Protein AF-A0A9Q0M5W8-F1 (afdb_monomer_lite)

Structure (mmCIF, N/CA/C/O backbone):
data_AF-A0A9Q0M5W8-F1
#
_entry.id   AF-A0A9Q0M5W8-F1
#
loop_
_atom_site.group_PDB
_atom_site.id
_atom_site.type_symbol
_atom_site.label_atom_id
_atom_site.label_alt_id
_atom_site.label_comp_id
_atom_site.label_asym_id
_atom_site.label_entity_id
_atom_site.label_seq_id
_atom_site.pdbx_PDB_ins_code
_atom_site.Cartn_x
_atom_site.Cartn_y
_atom_site.Cartn_z
_atom_site.occupancy
_atom_site.B_iso_or_equiv
_atom_site.auth_seq_id
_atom_site.auth_comp_id
_atom_site.auth_asym_id
_atom_site.auth_atom_id
_atom_site.pdbx_PDB_model_num
ATOM 1 N N . MET A 1 1 ? -20.285 59.297 66.355 1.00 32.81 1 MET A N 1
ATOM 2 C CA . MET A 1 1 ? -19.017 58.533 66.301 1.00 32.81 1 MET A CA 1
ATOM 3 C C . MET A 1 1 ? -18.981 57.656 67.548 1.00 32.81 1 MET A C 1
ATOM 5 O O . MET A 1 1 ? -19.215 58.194 68.616 1.00 32.81 1 MET A O 1
ATOM 9 N N . ALA A 1 2 ? -19.141 56.335 67.392 1.00 33.09 2 ALA A N 1
ATOM 10 C CA . ALA A 1 2 ? -18.069 55.328 67.539 1.00 33.09 2 ALA A CA 1
ATOM 11 C C . ALA A 1 2 ? -17.680 55.150 69.035 1.00 33.09 2 ALA A C 1
ATOM 13 O O . ALA A 1 2 ? -17.495 56.137 69.722 1.00 33.09 2 ALA A O 1
ATOM 14 N N . ILE A 1 3 ? -17.565 53.980 69.672 1.00 32.12 3 ILE A N 1
ATOM 15 C CA . ILE A 1 3 ? -17.201 52.612 69.276 1.00 32.12 3 ILE A CA 1
ATOM 16 C C . ILE A 1 3 ? -17.792 51.665 70.350 1.00 32.12 3 ILE A C 1
ATOM 18 O O . ILE A 1 3 ? -17.740 51.981 71.537 1.00 32.12 3 ILE A O 1
ATOM 22 N N . LYS A 1 4 ? -18.295 50.478 69.978 1.00 30.78 4 LYS A N 1
ATOM 23 C CA . LYS A 1 4 ? -18.453 49.341 70.908 1.00 30.78 4 LYS A CA 1
ATOM 24 C C . LYS A 1 4 ? -17.612 48.176 70.396 1.00 30.78 4 LYS A C 1
ATOM 26 O O . LYS A 1 4 ? -17.852 47.691 69.297 1.00 30.78 4 LYS A O 1
ATOM 31 N N . ALA A 1 5 ? -16.679 47.706 71.217 1.00 34.22 5 ALA A N 1
ATOM 32 C CA . ALA A 1 5 ? -16.013 46.422 71.047 1.00 34.22 5 ALA A CA 1
ATOM 33 C C . ALA A 1 5 ? -16.053 45.670 72.386 1.00 34.22 5 ALA A C 1
ATOM 35 O O . ALA A 1 5 ? -15.592 46.174 73.409 1.00 34.22 5 ALA A O 1
ATOM 36 N N . LYS A 1 6 ? -16.633 44.465 72.375 1.00 32.16 6 LYS A N 1
ATOM 37 C CA . LYS A 1 6 ? -16.520 43.457 73.436 1.00 32.16 6 LYS A CA 1
ATOM 38 C C . LYS A 1 6 ? -16.150 42.123 72.792 1.00 32.16 6 LYS A C 1
ATOM 40 O O . LYS A 1 6 ? -16.545 41.829 71.670 1.00 32.16 6 LYS A O 1
ATOM 45 N N . ALA A 1 7 ? -15.338 41.380 73.530 1.00 34.12 7 ALA A N 1
ATOM 46 C CA . ALA A 1 7 ? -14.557 40.229 73.112 1.00 34.12 7 ALA A CA 1
ATOM 47 C C . ALA A 1 7 ? -15.274 38.867 73.247 1.00 34.12 7 ALA A C 1
ATOM 49 O O . ALA A 1 7 ? -16.322 38.772 73.880 1.00 34.12 7 ALA A O 1
ATOM 50 N N . LYS A 1 8 ? -14.534 37.836 72.790 1.00 31.25 8 LYS A N 1
ATOM 51 C CA . LYS A 1 8 ? -14.543 36.391 73.127 1.00 31.25 8 LYS A CA 1
ATOM 52 C C . LYS A 1 8 ? -15.380 35.440 72.249 1.00 31.25 8 LYS A C 1
ATOM 54 O O . LYS A 1 8 ? -16.586 35.347 72.397 1.00 31.25 8 LYS A O 1
ATOM 59 N N . GLY A 1 9 ? -14.662 34.594 71.497 1.00 29.95 9 GLY A N 1
ATOM 60 C CA . GLY A 1 9 ? -14.449 33.200 71.920 1.00 29.95 9 GLY A CA 1
ATOM 61 C C . GLY A 1 9 ? -15.163 32.071 71.155 1.00 29.95 9 GLY A C 1
ATOM 62 O O . GLY A 1 9 ? -16.366 31.914 71.274 1.00 29.95 9 GLY A O 1
ATOM 63 N N . GLN A 1 10 ? -14.327 31.196 70.573 1.00 31.33 10 GLN A N 1
ATOM 64 C CA . GLN A 1 10 ? -14.462 29.730 70.424 1.00 31.33 10 GLN A CA 1
ATOM 65 C C . GLN A 1 10 ? -15.145 29.115 69.177 1.00 31.33 10 GLN A C 1
ATOM 67 O O . GLN A 1 10 ? -16.355 29.123 69.001 1.00 31.33 10 GLN A O 1
ATOM 72 N N . ASN A 1 11 ? -14.272 28.499 68.364 1.00 38.28 11 ASN A N 1
ATOM 73 C CA . ASN A 1 11 ? -14.367 27.248 67.596 1.00 38.28 11 ASN A CA 1
ATOM 74 C C . ASN A 1 11 ? -15.750 26.619 67.341 1.00 38.28 11 ASN A C 1
ATOM 76 O O . ASN A 1 11 ? -16.339 26.005 68.226 1.00 38.28 11 ASN A O 1
ATOM 80 N N . ALA A 1 12 ? -16.128 26.563 66.060 1.00 34.59 12 ALA A N 1
ATOM 81 C CA . ALA A 1 12 ? -17.066 25.577 65.532 1.00 34.59 12 ALA A CA 1
ATOM 82 C C . ALA A 1 12 ? -1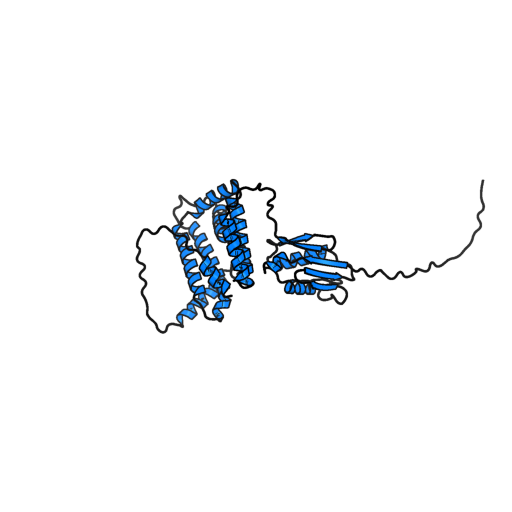6.408 24.792 64.386 1.00 34.59 12 ALA A C 1
ATOM 84 O O . ALA A 1 12 ? -16.055 25.335 63.338 1.00 34.59 12 ALA A O 1
ATOM 85 N N . ALA A 1 13 ? -16.230 23.495 64.625 1.00 37.34 13 ALA A N 1
ATOM 86 C CA . ALA A 1 13 ? -15.770 22.505 63.669 1.00 37.34 13 ALA A CA 1
ATOM 87 C C . ALA A 1 13 ? -16.722 22.422 62.467 1.00 37.34 13 ALA A C 1
ATOM 89 O O . ALA A 1 13 ? -17.896 22.085 62.628 1.00 37.34 13 ALA A O 1
ATOM 90 N N . ASN A 1 14 ? -16.212 22.660 61.256 1.00 36.72 14 ASN A N 1
ATOM 91 C CA . ASN A 1 14 ? -16.984 22.422 60.042 1.00 36.72 14 ASN A CA 1
ATOM 92 C C . ASN A 1 14 ? -16.693 21.012 59.510 1.00 36.72 14 ASN A C 1
ATOM 94 O O . ASN A 1 14 ? -15.649 20.728 58.924 1.00 36.72 14 ASN A O 1
ATOM 98 N N . LYS A 1 15 ? -17.647 20.115 59.774 1.00 33.62 15 LYS A N 1
ATOM 99 C CA . LYS A 1 15 ? -17.742 18.742 59.264 1.00 33.62 15 LYS A CA 1
ATOM 100 C C . LYS A 1 15 ? -17.669 18.755 57.729 1.00 33.62 15 LYS A C 1
ATOM 102 O O . LYS A 1 15 ? -18.636 19.115 57.060 1.00 33.62 15 LYS A O 1
ATOM 107 N N . VAL A 1 16 ? -16.552 18.299 57.163 1.00 39.78 16 VAL A N 1
ATOM 108 C CA . VAL A 1 16 ? -16.454 17.968 55.734 1.00 39.78 16 VAL A CA 1
ATOM 109 C C . VAL A 1 16 ? -17.339 16.747 55.479 1.00 39.78 16 VAL A C 1
ATOM 111 O O . VAL A 1 16 ? -16.974 15.614 55.790 1.00 39.78 16 VAL A O 1
ATOM 114 N N . LYS A 1 17 ? -18.544 16.971 54.941 1.00 39.50 17 LYS A N 1
ATOM 115 C CA . LYS A 1 17 ? -19.380 15.900 54.387 1.00 39.50 17 LYS A CA 1
ATOM 116 C C . LYS A 1 17 ? -18.628 15.290 53.204 1.00 39.50 17 LYS A C 1
ATOM 118 O O . LYS A 1 17 ? -18.465 15.934 52.171 1.00 39.50 17 LYS A O 1
ATOM 123 N N . GLY A 1 18 ? -18.166 14.052 53.373 1.00 41.97 18 GLY A N 1
ATOM 124 C CA . GLY A 1 18 ? -17.542 13.251 52.326 1.00 41.97 18 GLY A CA 1
ATOM 125 C C . GLY A 1 18 ? -18.499 13.038 51.158 1.00 41.97 18 GLY A C 1
ATOM 126 O O . GLY A 1 18 ? -19.315 12.118 51.163 1.00 41.97 18 GLY A O 1
ATOM 127 N N . GLY A 1 19 ? -18.400 13.896 50.144 1.00 45.25 19 GLY A N 1
ATOM 128 C CA . GLY A 1 19 ? -19.006 13.648 48.847 1.00 45.25 19 GLY A CA 1
ATOM 129 C C . GLY A 1 19 ? -18.336 12.427 48.227 1.00 45.25 19 GLY A C 1
ATOM 130 O O . GLY A 1 19 ? -17.134 12.449 47.960 1.00 45.25 19 GLY A O 1
ATOM 131 N N . LYS A 1 20 ? -19.101 11.351 48.001 1.00 53.25 20 LYS A N 1
ATOM 132 C CA . LYS A 1 20 ? -18.674 10.232 47.150 1.00 53.25 20 LYS A CA 1
ATOM 133 C C . LYS A 1 20 ? -18.138 10.824 45.843 1.00 53.25 20 LYS A C 1
ATOM 135 O O . LYS A 1 20 ? -18.906 11.420 45.087 1.00 53.25 20 LYS A O 1
ATOM 140 N N . LYS A 1 21 ? -16.829 10.688 45.588 1.00 59.72 21 LYS A N 1
ATOM 141 C CA . LYS A 1 21 ? -16.210 11.075 44.311 1.00 59.72 21 LYS A CA 1
ATOM 142 C C . LYS A 1 21 ? -17.029 10.437 43.190 1.00 59.72 21 LYS A C 1
ATOM 144 O O . LYS A 1 21 ? -17.130 9.213 43.119 1.00 59.72 21 LYS A O 1
ATOM 149 N N . LYS A 1 22 ? -17.651 11.272 42.353 1.00 60.69 22 LYS A N 1
ATOM 150 C CA . LYS A 1 22 ? -18.441 10.843 41.195 1.00 60.69 22 LYS A CA 1
ATOM 151 C C . LYS A 1 22 ? -17.539 9.948 40.340 1.00 60.69 22 LYS A C 1
ATOM 153 O O . LYS A 1 22 ? -16.491 10.406 39.886 1.00 60.69 22 LYS A O 1
ATOM 158 N N . LYS A 1 23 ? -17.891 8.665 40.197 1.00 68.00 23 LYS A N 1
ATOM 159 C CA . LYS A 1 23 ? -17.114 7.696 39.411 1.00 68.00 23 LYS A CA 1
ATOM 160 C C . LYS A 1 23 ? -17.075 8.212 37.971 1.00 68.00 23 LYS A C 1
ATOM 162 O O . LYS A 1 23 ? -18.117 8.316 37.330 1.00 68.00 23 LYS A O 1
ATOM 167 N N . VAL A 1 24 ? -15.898 8.634 37.512 1.00 76.81 24 VAL A N 1
ATOM 168 C CA . VAL A 1 24 ? -15.705 9.203 36.174 1.00 76.81 24 VAL A CA 1
ATOM 169 C C . VAL A 1 24 ? -15.853 8.064 35.177 1.00 76.81 24 VAL A C 1
ATOM 171 O O . VAL A 1 24 ? -14.964 7.234 35.081 1.00 76.81 24 VAL A O 1
ATOM 174 N N . ALA A 1 25 ? -16.986 7.989 34.484 1.00 87.38 25 ALA A N 1
ATOM 175 C CA . ALA A 1 25 ? -17.208 7.022 33.417 1.00 87.38 25 ALA A CA 1
ATOM 176 C C . ALA A 1 25 ? -17.017 7.728 32.071 1.00 87.38 25 ALA A C 1
ATOM 178 O O . ALA A 1 25 ? -17.829 8.568 31.692 1.00 87.38 25 ALA A O 1
ATOM 179 N N . LEU A 1 26 ? -15.925 7.414 31.380 1.00 94.00 26 LEU A N 1
ATOM 180 C CA . LEU A 1 26 ? -15.622 7.900 30.037 1.00 94.00 26 LEU A CA 1
ATOM 181 C C . LEU A 1 26 ? -15.821 6.763 29.044 1.00 94.00 26 LEU A C 1
ATOM 183 O O . LEU A 1 26 ? -15.405 5.634 29.305 1.00 94.00 26 LEU A O 1
ATOM 187 N N . LYS A 1 27 ? -16.423 7.072 27.901 1.00 95.69 27 LYS A N 1
ATOM 188 C CA . LYS A 1 27 ? -16.564 6.140 26.787 1.00 95.69 27 LYS A CA 1
ATOM 189 C C . LYS A 1 27 ? -15.911 6.754 25.565 1.00 95.69 27 LYS A C 1
ATOM 191 O O . LYS A 1 27 ? -16.098 7.935 25.290 1.00 95.69 27 LYS A O 1
ATOM 196 N N . PHE A 1 28 ? -15.132 5.959 24.852 1.00 97.81 28 PHE A N 1
ATOM 197 C CA . PHE A 1 28 ? -14.534 6.347 23.588 1.00 97.81 28 PHE A CA 1
ATOM 198 C C . PHE A 1 28 ? -14.846 5.303 22.529 1.00 97.81 28 PHE A C 1
ATOM 200 O O . PHE A 1 28 ? -14.936 4.115 22.829 1.00 97.81 28 PHE A O 1
ATOM 207 N N . SER A 1 29 ? -14.982 5.747 21.285 1.00 97.69 29 SER A N 1
ATOM 208 C CA . SER A 1 29 ? -15.130 4.853 20.138 1.00 97.69 29 SER A CA 1
ATOM 209 C C . SER A 1 29 ? -14.103 5.168 19.058 1.00 97.69 29 SER A C 1
ATOM 211 O O . SER A 1 29 ? -13.737 6.326 18.848 1.00 97.69 29 SER A O 1
ATOM 213 N N . ILE A 1 30 ? -13.614 4.129 18.390 1.00 98.25 30 ILE A N 1
ATOM 214 C CA . ILE A 1 30 ? -12.737 4.232 17.225 1.00 98.25 30 ILE A CA 1
ATOM 215 C C . ILE A 1 30 ? -13.384 3.416 16.118 1.00 98.25 30 ILE A C 1
ATOM 217 O O . ILE A 1 30 ? -13.508 2.199 16.228 1.00 98.25 30 ILE A O 1
ATOM 221 N N . ASP A 1 31 ? -13.844 4.103 15.082 1.00 97.44 31 ASP A N 1
ATOM 222 C CA . ASP A 1 31 ? -14.442 3.479 13.913 1.00 97.44 31 ASP A CA 1
ATOM 223 C C . ASP A 1 31 ? -13.346 3.019 12.947 1.00 97.44 31 ASP A C 1
ATOM 225 O O . ASP A 1 31 ? -12.605 3.847 12.405 1.00 97.44 31 ASP A O 1
ATOM 229 N N . CYS A 1 32 ? -13.237 1.704 12.765 1.00 96.00 32 CYS A N 1
ATOM 230 C CA . CYS A 1 32 ? -12.281 1.060 11.873 1.00 96.00 32 CYS A CA 1
ATOM 231 C C . CYS A 1 32 ? -12.971 0.466 10.633 1.00 96.00 32 CYS A C 1
ATOM 233 O O . CYS A 1 32 ? -12.347 -0.321 9.933 1.00 96.00 32 CYS A O 1
ATOM 235 N N . SER A 1 33 ? -14.232 0.819 10.345 1.00 92.12 33 SER A N 1
ATOM 236 C CA . SER A 1 33 ? -15.036 0.150 9.307 1.00 92.12 33 SER A CA 1
ATOM 237 C C . SER A 1 33 ? -14.357 0.121 7.941 1.00 92.12 33 SER A C 1
ATOM 239 O O . SER A 1 33 ? -14.214 -0.955 7.383 1.00 92.12 33 SER A O 1
ATOM 241 N N . LYS A 1 34 ? -13.826 1.253 7.462 1.00 86.31 34 LYS A N 1
ATOM 242 C CA . LYS A 1 34 ? -13.170 1.335 6.143 1.00 86.31 34 LYS A CA 1
ATOM 243 C C . LYS A 1 34 ? -11.987 0.366 5.981 1.00 86.31 34 LYS A C 1
ATOM 245 O O . LYS A 1 34 ? -12.063 -0.512 5.130 1.00 86.31 34 LYS A O 1
ATOM 250 N N . PRO A 1 35 ? -10.919 0.449 6.799 1.00 87.94 35 PRO A N 1
ATOM 251 C CA . PRO A 1 35 ? -9.791 -0.465 6.639 1.00 87.94 35 PRO A CA 1
ATOM 252 C C . PRO A 1 35 ? -10.129 -1.925 6.971 1.00 87.94 35 PRO A C 1
ATOM 254 O O . PRO A 1 35 ? -9.432 -2.812 6.497 1.00 87.94 35 PRO A O 1
ATOM 257 N N . VAL A 1 36 ? -11.176 -2.190 7.761 1.00 87.44 36 VAL A N 1
ATOM 258 C CA . VAL A 1 36 ? -11.642 -3.559 8.049 1.00 87.44 36 VAL A CA 1
ATOM 259 C C . VAL A 1 36 ? -12.410 -4.143 6.864 1.00 87.44 36 VAL A C 1
ATOM 261 O O . VAL A 1 36 ? -12.176 -5.285 6.485 1.00 87.44 36 VAL A O 1
ATOM 264 N N . GLU A 1 37 ? -13.297 -3.366 6.244 1.00 79.94 37 GLU A N 1
ATOM 265 C CA . GLU A 1 37 ? -14.031 -3.769 5.039 1.00 79.94 37 GLU A CA 1
ATOM 266 C C . GLU A 1 37 ? -13.086 -4.026 3.862 1.00 79.94 37 GLU A C 1
ATOM 268 O O . GLU A 1 37 ? -13.276 -4.995 3.128 1.00 79.94 37 GLU A O 1
ATOM 273 N N . ASP A 1 38 ? -12.026 -3.227 3.731 1.00 76.88 38 ASP A N 1
ATOM 274 C CA . ASP A 1 38 ? -10.989 -3.393 2.706 1.00 76.88 38 ASP A CA 1
ATOM 275 C C . ASP A 1 38 ? -9.987 -4.518 3.026 1.00 76.88 38 ASP A C 1
ATOM 277 O O . ASP A 1 38 ? -9.099 -4.801 2.221 1.00 76.88 38 ASP A O 1
ATOM 281 N N . GLY A 1 39 ? -10.128 -5.161 4.189 1.00 76.50 39 GLY A N 1
ATOM 282 C CA . GLY A 1 39 ? -9.256 -6.222 4.686 1.00 76.50 39 GLY A CA 1
ATOM 283 C C . GLY A 1 39 ? -7.930 -5.729 5.263 1.00 76.50 39 GLY A C 1
ATOM 284 O O . GLY A 1 39 ? -7.241 -6.504 5.889 1.00 76.50 39 GLY A O 1
ATOM 285 N N . ILE A 1 40 ? -7.553 -4.460 5.112 1.00 79.38 40 ILE A N 1
ATOM 286 C CA . ILE A 1 40 ? -6.231 -3.904 5.476 1.00 79.38 40 ILE A CA 1
ATOM 287 C C . ILE A 1 40 ? -5.915 -4.009 6.980 1.00 79.38 40 ILE A C 1
ATOM 289 O O . ILE A 1 40 ? -4.754 -4.001 7.389 1.00 79.38 40 ILE A O 1
ATOM 293 N N . MET A 1 41 ? -6.942 -4.068 7.827 1.00 87.19 41 MET A N 1
ATOM 294 C CA . MET A 1 41 ? -6.806 -4.150 9.279 1.00 87.19 41 MET A CA 1
ATOM 295 C C . MET A 1 41 ? -7.807 -5.144 9.856 1.00 87.19 41 MET A C 1
ATOM 297 O O . MET A 1 41 ? -9.001 -5.037 9.589 1.00 87.19 41 MET A O 1
ATOM 301 N N . THR A 1 42 ? -7.364 -5.989 10.788 1.00 89.38 42 THR A N 1
ATOM 302 C CA . THR A 1 42 ? -8.285 -6.739 11.648 1.00 89.38 42 THR A CA 1
ATOM 303 C C . THR A 1 42 ? -8.552 -5.981 12.954 1.00 89.38 42 THR A C 1
ATOM 305 O O . THR A 1 42 ? -7.670 -5.378 13.575 1.00 89.38 42 THR A O 1
ATOM 308 N N . VAL A 1 43 ? -9.808 -5.997 13.403 1.00 94.19 43 VAL A N 1
ATOM 309 C CA . VAL A 1 43 ? -10.207 -5.362 14.672 1.00 94.19 43 VAL A CA 1
ATOM 310 C C . VAL A 1 43 ? -9.643 -6.131 15.870 1.00 94.19 43 VAL A C 1
ATOM 312 O O . VAL A 1 43 ? -9.395 -5.546 16.922 1.00 94.19 43 VAL A O 1
ATOM 315 N N . THR A 1 44 ? -9.443 -7.440 15.714 1.00 94.69 44 THR A N 1
ATOM 316 C CA . THR A 1 44 ? -8.905 -8.336 16.744 1.00 94.69 44 THR A CA 1
ATOM 317 C C . THR A 1 44 ? -7.469 -7.966 17.100 1.00 94.69 44 THR A C 1
ATOM 319 O O . THR A 1 44 ? -7.170 -7.769 18.276 1.00 94.69 44 THR A O 1
ATOM 322 N N . ASP A 1 45 ? -6.606 -7.769 16.102 1.00 94.25 45 ASP A N 1
ATOM 323 C CA . ASP A 1 45 ? -5.206 -7.396 16.340 1.00 94.25 45 ASP A CA 1
ATOM 324 C C . ASP A 1 45 ? -5.104 -6.007 16.971 1.00 94.25 45 ASP A C 1
ATOM 326 O O . ASP A 1 45 ? -4.307 -5.771 17.886 1.00 94.25 45 ASP A O 1
ATOM 330 N N . PHE A 1 46 ? -5.974 -5.087 16.543 1.00 97.00 46 PHE A N 1
ATOM 331 C CA . PHE A 1 46 ? -6.056 -3.761 17.139 1.00 97.00 46 PHE A CA 1
ATOM 332 C C . PHE A 1 46 ? -6.542 -3.797 18.600 1.00 97.00 46 PHE A C 1
ATOM 334 O O . PHE A 1 46 ? -6.023 -3.050 19.434 1.00 97.00 46 PHE A O 1
ATOM 341 N N . GLU A 1 47 ? -7.492 -4.678 18.941 1.00 97.06 47 GLU A N 1
ATOM 342 C CA . GLU A 1 47 ? -7.943 -4.905 20.322 1.00 97.06 47 GLU A CA 1
ATOM 343 C C . GLU A 1 47 ? -6.782 -5.359 21.213 1.00 97.06 47 GLU A C 1
ATOM 345 O O . GLU A 1 47 ? -6.528 -4.758 22.262 1.00 97.06 47 GLU A O 1
ATOM 350 N N . THR A 1 48 ? -6.062 -6.395 20.775 1.00 96.25 48 THR A N 1
ATOM 351 C CA . THR A 1 48 ? -4.910 -6.967 21.482 1.00 96.25 48 THR A CA 1
ATOM 352 C C . THR A 1 48 ? -3.831 -5.912 21.690 1.00 96.25 48 THR A C 1
ATOM 354 O O . THR A 1 48 ? -3.380 -5.693 22.817 1.00 96.25 48 THR A O 1
ATOM 357 N N . PHE A 1 49 ? -3.501 -5.151 20.642 1.00 97.69 49 PHE A N 1
ATOM 358 C CA . PHE A 1 49 ? -2.537 -4.061 20.738 1.00 97.69 49 PHE A CA 1
ATOM 359 C C . PHE A 1 49 ? -2.932 -3.022 21.795 1.00 97.69 49 PHE A C 1
ATOM 361 O O . PHE A 1 49 ? -2.096 -2.616 22.607 1.00 97.69 49 PHE A O 1
ATOM 368 N N . LEU A 1 50 ? -4.194 -2.577 21.811 1.00 97.50 50 LEU A N 1
ATOM 369 C CA . LEU A 1 50 ? -4.668 -1.612 22.805 1.00 97.50 50 LEU A CA 1
ATOM 370 C C . LEU A 1 50 ? -4.613 -2.189 24.221 1.00 97.50 50 LEU A C 1
ATOM 372 O O . LEU A 1 50 ? -4.178 -1.486 25.136 1.00 97.50 50 LEU A O 1
ATOM 376 N N . LYS A 1 51 ? -4.997 -3.458 24.403 1.00 96.19 51 LYS A N 1
ATOM 377 C CA . LYS A 1 51 ? -4.935 -4.131 25.706 1.00 96.19 51 LYS A CA 1
ATOM 378 C C . LYS A 1 51 ? -3.512 -4.176 26.271 1.00 96.19 51 LYS A C 1
ATOM 380 O O . LYS A 1 51 ? -3.306 -3.922 27.457 1.00 96.19 51 LYS A O 1
ATOM 385 N N . GLU A 1 52 ? -2.528 -4.422 25.415 1.00 96.81 52 GLU A N 1
ATOM 386 C CA . GLU A 1 52 ? -1.114 -4.462 25.794 1.00 96.81 52 GLU A CA 1
ATOM 387 C C . GLU A 1 52 ? -0.511 -3.074 26.045 1.00 96.81 52 GLU A C 1
ATOM 389 O O . GLU A 1 52 ? 0.344 -2.919 26.916 1.00 96.81 52 GLU A O 1
ATOM 394 N N . HIS A 1 53 ? -0.933 -2.052 25.293 1.00 96.81 53 HIS A N 1
ATOM 395 C CA . HIS A 1 53 ? -0.236 -0.760 25.250 1.00 96.81 53 HIS A CA 1
ATOM 396 C C . HIS A 1 53 ? -0.913 0.368 26.038 1.00 96.81 53 HIS A C 1
ATOM 398 O O . HIS A 1 53 ? -0.274 1.403 26.279 1.00 96.81 53 HIS A O 1
ATOM 404 N N . ILE A 1 54 ? -2.176 0.210 26.448 1.00 97.06 54 ILE A N 1
ATOM 405 C CA . ILE A 1 54 ? -2.828 1.157 27.357 1.00 97.06 54 ILE A CA 1
ATOM 406 C C . ILE A 1 54 ? -2.167 1.062 28.735 1.00 97.06 54 ILE A C 1
ATOM 408 O O . ILE A 1 54 ? -2.065 -0.000 29.348 1.00 97.06 54 ILE A O 1
ATOM 412 N N . LYS A 1 55 ? -1.723 2.218 29.231 1.00 94.81 55 LYS A N 1
ATOM 413 C CA . LYS A 1 55 ? -1.111 2.367 30.546 1.00 94.81 55 LYS A CA 1
ATOM 414 C C . LYS A 1 55 ? -2.129 2.841 31.570 1.00 94.81 55 LYS A C 1
ATOM 416 O O . LYS A 1 55 ? -2.810 3.843 31.357 1.00 94.81 55 LYS A O 1
ATOM 421 N N . VAL A 1 56 ? -2.135 2.181 32.722 1.00 93.31 56 VAL A N 1
ATOM 422 C CA . VAL A 1 56 ? -2.859 2.597 33.926 1.00 93.31 56 VAL A CA 1
ATOM 423 C C . VAL A 1 56 ? -1.831 2.775 35.039 1.00 93.31 56 VAL A C 1
ATOM 425 O O . VAL A 1 56 ? -1.039 1.874 35.311 1.00 93.31 56 VAL A O 1
ATOM 428 N N . ASN A 1 57 ? -1.794 3.963 35.651 1.00 89.69 57 ASN A N 1
ATOM 429 C CA . ASN A 1 57 ? -0.783 4.342 36.652 1.00 89.69 57 ASN A CA 1
ATOM 430 C C . ASN A 1 57 ? 0.667 4.133 36.164 1.00 89.69 57 ASN A C 1
ATOM 432 O O . ASN A 1 57 ? 1.527 3.653 36.896 1.00 89.69 57 ASN A O 1
ATOM 436 N N . GLY A 1 58 ? 0.931 4.451 34.892 1.00 90.31 58 GLY A N 1
ATOM 437 C CA . GLY A 1 58 ? 2.266 4.366 34.286 1.00 90.31 58 GLY A CA 1
ATOM 438 C C . GLY A 1 58 ? 2.697 2.970 33.819 1.00 90.31 58 GLY A C 1
ATOM 439 O O . GLY A 1 58 ? 3.696 2.873 33.106 1.00 90.31 58 GLY A O 1
ATOM 440 N N . LYS A 1 59 ? 1.936 1.911 34.130 1.00 92.38 59 LYS A N 1
ATOM 441 C CA . LYS A 1 59 ? 2.246 0.521 33.755 1.00 92.38 59 LYS A CA 1
ATOM 442 C C . LYS A 1 59 ? 1.292 -0.009 32.683 1.00 92.38 59 LYS A C 1
ATOM 444 O O . LYS A 1 59 ? 0.100 0.289 32.717 1.00 92.38 59 LYS A O 1
ATOM 449 N N . THR A 1 60 ? 1.824 -0.775 31.735 1.00 93.25 60 THR A N 1
ATOM 450 C CA . THR A 1 60 ? 1.060 -1.564 30.750 1.00 93.25 60 THR A CA 1
ATOM 451 C C . THR A 1 60 ? 0.517 -2.849 31.382 1.00 93.25 60 THR A C 1
ATOM 453 O O . THR A 1 60 ? 0.912 -3.188 32.496 1.00 93.25 60 THR A O 1
ATOM 456 N N . GLN A 1 61 ? -0.399 -3.546 30.696 1.00 90.00 61 GLN A N 1
ATOM 457 C CA . GLN A 1 61 ? -1.007 -4.815 31.150 1.00 90.00 61 GLN A CA 1
ATOM 458 C C . GLN A 1 61 ? -1.702 -4.751 32.529 1.00 90.00 61 GLN A C 1
ATOM 460 O O . GLN A 1 61 ? -1.958 -5.767 33.163 1.00 90.00 61 GLN A O 1
ATOM 465 N N . ASN A 1 62 ? -2.051 -3.548 32.993 1.00 91.81 62 ASN A N 1
ATOM 466 C CA . ASN A 1 62 ? -2.642 -3.303 34.311 1.00 91.81 62 ASN A CA 1
ATOM 467 C C . ASN A 1 62 ? -4.042 -2.672 34.200 1.00 91.81 62 ASN A C 1
ATOM 469 O O . ASN A 1 62 ? -4.372 -1.717 34.901 1.00 91.81 62 ASN A O 1
ATOM 473 N N . LEU A 1 63 ? -4.856 -3.148 33.252 1.00 89.25 63 LEU A N 1
ATOM 474 C CA . LEU A 1 63 ? -6.172 -2.559 32.968 1.00 89.25 63 LEU A CA 1
ATOM 475 C C . LEU A 1 63 ? -7.184 -2.822 34.092 1.00 89.25 63 LEU A C 1
ATOM 477 O O . LEU A 1 63 ? -7.972 -1.933 34.434 1.00 89.25 63 LEU A O 1
ATOM 481 N N . GLY A 1 64 ? -7.133 -4.019 34.691 1.00 87.00 64 GLY A N 1
ATOM 482 C CA . GLY A 1 64 ? -8.054 -4.458 35.740 1.00 87.00 64 GLY A CA 1
ATOM 483 C C . GLY A 1 64 ? -9.515 -4.230 35.347 1.00 87.00 64 GLY A C 1
ATOM 484 O O . GLY A 1 64 ? -9.921 -4.505 34.224 1.00 87.00 64 GLY A O 1
ATOM 485 N N . THR A 1 65 ? -10.294 -3.649 36.260 1.00 89.00 65 THR A N 1
ATOM 486 C CA . THR A 1 65 ? -11.664 -3.171 35.994 1.00 89.00 65 THR A CA 1
ATOM 487 C C . THR A 1 65 ? -11.712 -1.686 35.608 1.00 89.00 65 THR A C 1
ATOM 489 O O . THR A 1 65 ? -12.793 -1.101 35.547 1.00 89.00 65 THR A O 1
ATOM 492 N N . SER A 1 66 ? -10.554 -1.033 35.452 1.00 91.69 66 SER A N 1
ATOM 493 C CA . SER A 1 66 ? -10.475 0.423 35.273 1.00 91.69 66 SER A CA 1
ATOM 494 C C . SER A 1 66 ? -10.679 0.855 33.829 1.00 91.69 66 SER A C 1
ATOM 496 O O . SER A 1 66 ? -11.216 1.936 33.594 1.00 91.69 66 SER A O 1
ATOM 498 N N . VAL A 1 67 ? -10.245 0.033 32.874 1.00 95.12 67 VAL A N 1
ATOM 499 C CA . VAL A 1 67 ? -10.422 0.262 31.440 1.00 95.12 67 VAL A CA 1
ATOM 500 C C . VAL A 1 67 ? -10.852 -1.050 30.793 1.00 95.12 67 VAL A C 1
ATOM 502 O O . VAL A 1 67 ? -10.162 -2.053 30.953 1.00 95.12 67 VAL A O 1
ATOM 505 N N . THR A 1 68 ? -11.956 -1.044 30.049 1.00 95.06 68 THR A N 1
ATOM 506 C CA . THR A 1 68 ? -12.365 -2.166 29.194 1.00 95.06 68 THR A CA 1
ATOM 507 C C . THR A 1 68 ? -12.225 -1.771 27.729 1.00 95.06 68 THR A C 1
ATOM 509 O O . THR A 1 68 ? -12.521 -0.638 27.346 1.00 95.06 68 THR A O 1
ATOM 512 N N . VAL A 1 69 ? -11.710 -2.698 26.923 1.00 96.75 69 VAL A N 1
ATOM 513 C CA . VAL A 1 69 ? -11.569 -2.565 25.469 1.00 96.75 69 VAL A CA 1
ATOM 514 C C . VAL A 1 69 ? -12.403 -3.680 24.859 1.00 96.75 69 VAL A C 1
ATOM 516 O O . VAL A 1 69 ? -12.150 -4.849 25.144 1.00 96.75 69 VAL A O 1
ATOM 519 N N . GLU A 1 70 ? -13.415 -3.308 24.085 1.00 95.88 70 GLU A N 1
ATOM 520 C CA . GLU A 1 70 ? -14.440 -4.206 23.558 1.00 95.88 70 GLU A CA 1
ATOM 521 C C . GLU A 1 70 ? -14.630 -3.971 22.059 1.00 95.88 70 GLU A C 1
ATOM 523 O O . GLU A 1 70 ? -14.659 -2.833 21.584 1.00 95.88 70 GLU A O 1
ATOM 528 N N . ARG A 1 71 ? -14.809 -5.057 21.307 1.00 95.44 71 ARG A N 1
ATOM 529 C CA . ARG A 1 71 ? -15.139 -4.999 19.881 1.00 95.44 71 ARG A CA 1
ATOM 530 C C . ARG A 1 71 ? -16.646 -4.912 19.685 1.00 95.44 71 ARG A C 1
ATOM 532 O O . ARG A 1 71 ? -17.401 -5.683 20.267 1.00 95.44 71 ARG A O 1
ATOM 539 N N . ASN A 1 72 ? -17.075 -4.025 18.798 1.00 94.19 72 ASN A N 1
ATOM 540 C CA . ASN A 1 72 ? -18.431 -3.988 18.266 1.00 94.19 72 ASN A CA 1
ATOM 541 C C . ASN A 1 72 ? -18.356 -3.974 16.736 1.00 94.19 72 ASN A C 1
ATOM 543 O O . ASN A 1 72 ? -18.255 -2.910 16.120 1.00 94.19 72 ASN A O 1
ATOM 547 N N . LYS A 1 73 ? -18.363 -5.168 16.129 1.00 91.75 73 LYS A N 1
ATOM 548 C CA . LYS A 1 73 ? -18.097 -5.370 14.694 1.00 91.75 73 LYS A CA 1
ATOM 549 C C . LYS A 1 73 ? -16.790 -4.667 14.295 1.00 91.75 73 LYS A C 1
ATOM 551 O O . LYS A 1 73 ? -15.746 -4.971 14.863 1.00 91.75 73 LYS A O 1
ATOM 556 N N . SER A 1 74 ? -16.864 -3.692 13.392 1.00 93.00 74 SER A N 1
ATOM 557 C CA . SER A 1 74 ? -15.731 -2.903 12.901 1.00 93.00 74 SER A CA 1
ATOM 558 C C . SER A 1 74 ? -15.390 -1.674 13.755 1.00 93.00 74 SER A C 1
ATOM 560 O O . SER A 1 74 ? -14.579 -0.844 13.350 1.00 93.00 74 SER A O 1
ATOM 562 N N . LYS A 1 75 ? -16.000 -1.521 14.937 1.00 95.81 75 LYS A N 1
ATOM 563 C CA . LYS A 1 75 ? -15.737 -0.412 15.867 1.00 95.81 75 LYS A CA 1
ATOM 564 C C . LYS A 1 75 ? -15.102 -0.918 17.154 1.00 95.81 75 LYS A C 1
ATOM 566 O O . LYS A 1 75 ? -15.539 -1.913 17.725 1.00 95.81 75 LYS A O 1
ATOM 571 N N . MET A 1 76 ? -14.111 -0.184 17.646 1.00 97.69 76 MET A N 1
ATOM 572 C CA . MET A 1 76 ? -13.510 -0.411 18.955 1.00 97.69 76 MET A CA 1
ATOM 573 C C . MET A 1 76 ? -14.157 0.496 19.995 1.00 97.69 76 MET A C 1
ATOM 575 O O . MET A 1 76 ? -14.200 1.714 19.810 1.00 97.69 76 MET A O 1
ATOM 579 N N . LEU A 1 77 ? -14.632 -0.079 21.094 1.00 97.25 77 LEU A N 1
ATOM 580 C CA . LEU A 1 77 ? -15.208 0.634 22.228 1.00 97.25 77 LEU A CA 1
ATOM 581 C C . LEU A 1 77 ? -14.239 0.570 23.408 1.00 97.25 77 LEU A C 1
ATOM 583 O O . LEU A 1 77 ? -13.797 -0.503 23.804 1.00 97.25 77 LEU A O 1
ATOM 587 N N . ILE A 1 78 ? -13.903 1.729 23.972 1.00 97.50 78 ILE A N 1
ATOM 588 C CA . ILE A 1 78 ? -13.041 1.840 25.149 1.00 97.50 78 ILE A CA 1
ATOM 589 C C . ILE A 1 78 ? -13.833 2.514 26.264 1.00 97.50 78 ILE A C 1
ATOM 591 O O . ILE A 1 78 ? -14.114 3.712 26.195 1.00 97.50 78 ILE A O 1
ATOM 595 N N . ASN A 1 79 ? -14.166 1.760 27.308 1.00 95.62 79 ASN A N 1
ATOM 596 C CA . ASN A 1 79 ? -14.793 2.291 28.514 1.00 95.62 79 ASN A CA 1
ATOM 597 C C . ASN A 1 79 ? -13.723 2.480 29.593 1.00 95.62 79 ASN A C 1
ATOM 599 O O . ASN A 1 79 ? -12.895 1.604 29.809 1.00 95.62 79 ASN A O 1
ATOM 603 N N . SER A 1 80 ? -13.732 3.608 30.297 1.00 94.69 80 SER A N 1
ATOM 604 C CA . SER A 1 80 ? -12.774 3.907 31.364 1.00 94.69 80 SER A CA 1
ATOM 605 C C . SER A 1 80 ? -13.489 4.457 32.591 1.00 94.69 80 SER A C 1
ATOM 607 O O . SER A 1 80 ? -14.235 5.429 32.488 1.00 94.69 80 SER A O 1
ATOM 609 N N . SER A 1 81 ? -13.238 3.874 33.765 1.00 92.12 81 SER A N 1
ATOM 610 C CA . SER A 1 81 ? -13.687 4.405 35.060 1.00 92.12 81 SER A CA 1
ATOM 611 C C . SER A 1 81 ? -12.686 5.376 35.702 1.00 92.12 81 SER A C 1
ATOM 613 O O . SER A 1 81 ? -12.891 5.846 36.824 1.00 92.12 81 SER A O 1
ATOM 615 N N . ILE A 1 82 ? -11.566 5.617 35.019 1.00 91.69 82 ILE A N 1
ATOM 616 C CA . ILE A 1 82 ? -10.505 6.551 35.398 1.00 91.69 82 ILE A CA 1
ATOM 617 C C . ILE A 1 82 ? -10.348 7.633 34.326 1.00 91.69 82 ILE A C 1
ATOM 619 O O . ILE A 1 82 ? -10.885 7.529 33.220 1.00 91.69 82 ILE A O 1
ATOM 623 N N . LEU A 1 83 ? -9.582 8.677 34.639 1.00 91.00 83 LEU A N 1
ATOM 624 C CA . LEU A 1 83 ? -9.241 9.710 33.666 1.00 91.00 83 LEU A CA 1
ATOM 625 C C . LEU A 1 83 ? -8.347 9.124 32.568 1.00 91.00 83 LEU A C 1
ATOM 627 O O . LEU A 1 83 ? -7.167 8.860 32.780 1.00 91.00 83 LEU A O 1
ATOM 631 N N . LEU A 1 84 ? -8.924 8.960 31.381 1.00 92.12 84 LEU A N 1
ATOM 632 C CA . LEU A 1 84 ? -8.239 8.534 30.170 1.00 92.12 84 LEU A CA 1
ATOM 633 C C . LEU A 1 84 ? -8.440 9.614 29.110 1.00 92.12 84 LEU A C 1
ATOM 635 O O . LEU A 1 84 ? -9.565 10.036 28.845 1.00 92.12 84 LEU A O 1
ATOM 639 N N . SER A 1 85 ? -7.352 10.107 28.521 1.00 93.19 85 SER A N 1
ATOM 640 C CA . SER A 1 85 ? -7.453 11.201 27.557 1.00 93.19 85 SER A CA 1
ATOM 641 C C . SER A 1 85 ? -7.706 10.684 26.144 1.00 93.19 85 SER A C 1
ATOM 643 O O . SER A 1 85 ? -7.040 9.769 25.657 1.00 93.19 85 SER A O 1
ATOM 645 N N . LYS A 1 86 ? -8.601 11.368 25.427 1.00 94.94 86 LYS A N 1
ATOM 646 C CA . LYS A 1 86 ? -8.848 11.125 24.001 1.00 94.94 86 LYS A CA 1
ATOM 647 C C . LYS A 1 86 ? -7.554 11.192 23.173 1.00 94.94 86 LYS A C 1
ATOM 649 O O . LYS A 1 86 ? -7.329 10.406 22.257 1.00 94.94 86 LYS A O 1
ATOM 654 N N . ARG A 1 87 ? -6.665 12.129 23.524 1.00 96.50 87 ARG A N 1
ATOM 655 C CA . ARG A 1 87 ? -5.351 12.319 22.891 1.00 96.50 87 ARG A CA 1
ATOM 656 C C . ARG A 1 87 ? -4.470 11.077 23.016 1.00 96.50 87 ARG A C 1
ATOM 658 O O . ARG A 1 87 ? -3.790 10.732 22.053 1.00 96.50 87 ARG A O 1
ATOM 665 N N . TYR A 1 88 ? -4.493 10.412 24.168 1.00 97.06 88 TYR A N 1
ATOM 666 C CA . TYR A 1 88 ? -3.702 9.208 24.389 1.00 97.06 88 TYR A CA 1
ATOM 667 C C . TYR A 1 88 ? -4.164 8.054 23.489 1.00 97.06 88 TYR A C 1
ATOM 669 O O . TYR A 1 88 ? -3.333 7.418 22.845 1.00 97.06 88 TYR A O 1
ATOM 677 N N . LEU A 1 89 ? -5.479 7.873 23.323 1.00 97.69 89 LEU A N 1
ATOM 678 C CA . LEU A 1 89 ? -6.025 6.897 22.373 1.00 97.69 89 LEU A CA 1
ATOM 679 C C . LEU A 1 89 ? -5.641 7.224 20.922 1.00 97.69 89 LEU A C 1
ATOM 681 O O . LEU A 1 89 ? -5.222 6.333 20.185 1.00 97.69 89 LEU A O 1
ATOM 685 N N . LYS A 1 90 ? -5.674 8.504 20.518 1.00 97.44 90 LYS A N 1
ATOM 686 C CA . LYS A 1 90 ? -5.180 8.925 19.191 1.00 97.44 90 LYS A CA 1
ATOM 687 C C . LYS A 1 90 ? -3.703 8.582 18.992 1.00 97.44 90 LYS A C 1
ATOM 689 O O . LYS A 1 90 ? -3.326 8.144 17.909 1.00 97.44 90 LYS A O 1
ATOM 694 N N . TYR A 1 91 ? -2.874 8.791 20.015 1.00 98.06 91 TYR A N 1
ATOM 695 C CA . TYR A 1 91 ? -1.456 8.434 19.976 1.00 98.06 91 TYR A CA 1
ATOM 696 C C . TYR A 1 91 ? -1.261 6.926 19.793 1.00 98.06 91 TYR A C 1
ATOM 698 O O . TYR A 1 91 ? -0.548 6.528 18.877 1.00 98.06 91 TYR A O 1
ATOM 706 N N . LEU A 1 92 ? -1.929 6.094 20.600 1.00 97.94 92 LEU A N 1
ATOM 707 C CA . LEU A 1 92 ? -1.830 4.635 20.485 1.00 97.94 92 LEU A CA 1
ATOM 708 C C . LEU A 1 92 ? -2.318 4.137 19.126 1.00 97.94 92 LEU A C 1
ATOM 710 O O . LEU A 1 92 ? -1.651 3.319 18.505 1.00 97.94 92 LEU A O 1
ATOM 714 N N . THR A 1 93 ? -3.417 4.694 18.621 1.00 97.75 93 THR A N 1
ATOM 715 C CA . THR A 1 93 ? -3.944 4.349 17.294 1.00 97.75 93 THR A CA 1
ATOM 716 C C . THR A 1 93 ? -2.939 4.698 16.197 1.00 97.75 93 THR A C 1
ATOM 718 O O . THR A 1 93 ? -2.623 3.866 15.358 1.00 97.75 93 THR A O 1
ATOM 721 N N . LYS A 1 94 ? -2.338 5.896 16.235 1.00 96.81 94 LYS A N 1
ATOM 722 C CA . LYS A 1 94 ? -1.258 6.260 15.301 1.00 96.81 94 LYS A CA 1
ATOM 723 C C . LYS A 1 94 ? -0.025 5.364 15.445 1.00 96.81 94 LYS A C 1
ATOM 725 O O . LYS A 1 94 ? 0.618 5.064 14.445 1.00 96.81 94 LYS A O 1
ATOM 730 N N . LYS A 1 95 ? 0.308 4.947 16.670 1.00 97.25 95 LYS A N 1
ATOM 731 C CA . LYS A 1 95 ? 1.420 4.030 16.943 1.00 97.25 95 LYS A CA 1
ATOM 732 C C . LYS A 1 95 ? 1.161 2.649 16.336 1.00 97.25 95 LYS A C 1
ATOM 734 O O . LYS A 1 95 ? 2.067 2.105 15.718 1.00 97.25 95 LYS A O 1
ATOM 739 N N . TYR A 1 96 ? -0.063 2.131 16.448 1.00 97.31 96 TYR A N 1
ATOM 740 C CA . TYR A 1 96 ? -0.490 0.904 15.774 1.00 97.31 96 TYR A CA 1
ATOM 741 C C . TYR A 1 96 ? -0.378 1.033 14.254 1.00 97.31 96 TYR A C 1
ATOM 743 O O . TYR A 1 96 ? 0.249 0.197 13.615 1.00 97.31 96 TYR A O 1
ATOM 751 N N . LEU A 1 97 ? -0.919 2.114 13.679 1.00 94.88 97 LEU A N 1
ATOM 752 C CA . LEU A 1 97 ? -0.842 2.345 12.235 1.00 94.88 97 LEU A CA 1
ATOM 753 C C . LEU A 1 97 ? 0.611 2.421 11.755 1.00 94.88 97 LEU A C 1
ATOM 755 O O . LEU A 1 97 ? 0.932 1.852 10.724 1.00 94.88 97 LEU A O 1
ATOM 759 N N . LYS A 1 98 ? 1.516 3.060 12.510 1.00 91.44 98 LYS A N 1
ATOM 760 C CA . LYS A 1 98 ? 2.940 3.095 12.146 1.00 91.44 98 LYS A CA 1
ATOM 761 C C . LYS A 1 98 ? 3.622 1.730 12.279 1.00 91.44 98 LYS A C 1
ATOM 763 O O . LYS A 1 98 ? 4.459 1.427 11.444 1.00 91.44 98 LYS A O 1
ATOM 768 N N . LYS A 1 99 ? 3.274 0.927 13.293 1.00 89.69 99 LYS A N 1
ATOM 769 C CA . LYS A 1 99 ? 3.816 -0.433 13.476 1.00 89.69 99 LYS A CA 1
ATOM 770 C C . LYS A 1 99 ? 3.445 -1.361 12.312 1.00 89.69 99 LYS A C 1
ATOM 772 O O . LYS A 1 99 ? 4.244 -2.213 11.964 1.00 89.69 99 LYS A O 1
ATOM 777 N N . ASN A 1 100 ? 2.269 -1.164 11.719 1.00 87.00 100 ASN A N 1
ATOM 778 C CA . ASN A 1 100 ? 1.769 -1.955 10.592 1.00 87.00 100 ASN A CA 1
ATOM 779 C C . ASN A 1 100 ? 1.948 -1.246 9.233 1.00 87.00 100 ASN A C 1
ATOM 781 O O . ASN A 1 100 ? 1.239 -1.562 8.290 1.00 87.00 100 ASN A O 1
ATOM 785 N N . ASN A 1 101 ? 2.817 -0.230 9.143 1.00 82.75 101 ASN A N 1
ATOM 786 C CA . ASN A 1 101 ? 3.062 0.566 7.927 1.00 82.75 101 ASN A CA 1
ATOM 787 C C . ASN A 1 101 ? 1.829 1.256 7.290 1.00 82.75 101 ASN A C 1
ATOM 789 O O . ASN A 1 101 ? 1.924 1.836 6.222 1.00 82.75 101 ASN A O 1
ATOM 793 N N . LEU A 1 102 ? 0.696 1.353 7.992 1.00 86.31 102 LEU A N 1
ATOM 794 C CA . LEU A 1 102 ? -0.556 1.955 7.500 1.00 86.31 102 LEU A CA 1
ATOM 795 C C . LEU A 1 102 ? -0.626 3.490 7.621 1.00 86.31 102 LEU A C 1
ATOM 797 O O . LEU A 1 102 ? -1.659 4.103 7.340 1.00 86.31 102 LEU A O 1
ATOM 801 N N . ARG A 1 103 ? 0.429 4.137 8.130 1.00 87.56 103 ARG A N 1
ATOM 802 C CA . ARG A 1 103 ? 0.406 5.560 8.526 1.00 87.56 103 ARG A CA 1
ATOM 803 C C . ARG A 1 103 ? 0.275 6.506 7.334 1.00 87.56 103 ARG A C 1
ATOM 805 O O . ARG A 1 103 ? -0.227 7.614 7.522 1.00 87.56 103 ARG A O 1
ATOM 812 N N . ASP A 1 104 ? 0.731 6.085 6.164 1.00 80.06 104 ASP A N 1
ATOM 813 C CA . ASP A 1 104 ? 0.739 6.916 4.959 1.00 80.06 104 ASP A CA 1
ATOM 814 C C . ASP A 1 104 ? -0.575 6.804 4.176 1.00 80.06 104 ASP A C 1
ATOM 816 O O . ASP A 1 104 ? -0.935 7.719 3.441 1.00 80.06 104 ASP A O 1
ATOM 820 N N . TRP A 1 105 ? -1.361 5.757 4.442 1.00 79.94 105 TRP A N 1
ATOM 821 C CA . TRP A 1 105 ? -2.678 5.543 3.842 1.00 79.94 105 TRP A CA 1
ATOM 822 C C . TRP A 1 105 ? -3.817 6.014 4.751 1.00 79.94 105 TRP A C 1
ATOM 824 O O . TRP A 1 105 ? -4.789 6.601 4.275 1.00 79.94 105 TRP A O 1
ATOM 834 N N . ILE A 1 106 ? -3.697 5.815 6.070 1.00 90.12 106 ILE A N 1
ATOM 835 C CA . ILE A 1 106 ? -4.788 6.023 7.031 1.00 90.12 106 ILE A CA 1
ATOM 836 C C . ILE A 1 106 ? -4.459 7.136 8.030 1.00 90.12 106 ILE A C 1
ATOM 838 O O . ILE A 1 106 ? -3.459 7.118 8.752 1.00 90.12 106 ILE A O 1
ATOM 842 N N . ARG A 1 107 ? -5.394 8.077 8.172 1.00 92.25 107 ARG A N 1
ATOM 843 C CA . ARG A 1 107 ? -5.398 9.120 9.200 1.00 92.25 107 ARG A CA 1
ATOM 844 C C . ARG A 1 107 ? -6.475 8.883 10.258 1.00 92.25 107 ARG A C 1
ATOM 846 O O . ARG A 1 107 ? -7.609 8.519 9.972 1.00 92.25 107 ARG A O 1
ATOM 853 N N . VAL A 1 108 ? -6.128 9.197 11.507 1.00 96.19 108 VAL A N 1
ATOM 854 C CA . VAL A 1 108 ? -7.064 9.193 12.645 1.00 96.19 108 VAL A CA 1
ATOM 855 C C . VAL A 1 108 ? -7.733 10.564 12.769 1.00 96.19 108 VAL A C 1
ATOM 857 O O . VAL A 1 108 ? -7.090 11.541 13.190 1.00 96.19 108 VAL A O 1
ATOM 860 N N . VAL A 1 109 ? -9.021 10.639 12.439 1.00 94.69 109 VAL A N 1
ATOM 861 C CA . VAL A 1 109 ? -9.833 11.865 12.453 1.00 94.69 109 VAL A CA 1
ATOM 862 C C . VAL A 1 109 ? -10.781 11.844 13.650 1.00 94.69 109 VAL A C 1
ATOM 864 O O . VAL A 1 109 ? -11.340 10.812 13.994 1.00 94.69 109 VAL A O 1
ATOM 867 N N . ALA A 1 110 ? -10.927 12.971 14.346 1.00 96.31 110 ALA A N 1
ATOM 868 C CA . ALA A 1 110 ? -11.905 13.094 15.424 1.00 96.31 110 ALA A CA 1
ATOM 869 C C . ALA A 1 110 ? -13.279 13.403 14.822 1.00 96.31 110 ALA A C 1
ATOM 871 O O . ALA A 1 110 ? -13.413 14.421 14.155 1.00 96.31 110 ALA A O 1
ATOM 872 N N . THR A 1 111 ? -14.272 12.554 15.075 1.00 95.62 111 THR A N 1
ATOM 873 C CA . THR A 1 111 ? -15.648 12.749 14.585 1.00 95.62 111 THR A CA 1
ATOM 874 C C . THR A 1 111 ? -16.539 13.415 15.624 1.00 95.62 111 THR A C 1
ATOM 876 O O . THR A 1 111 ? -17.330 14.288 15.297 1.00 95.62 111 THR A O 1
ATOM 879 N N . SER A 1 112 ? -16.376 13.063 16.899 1.00 94.69 112 SER A N 1
ATOM 880 C CA . SER A 1 112 ? -17.066 13.713 18.019 1.00 94.69 112 SER A CA 1
ATOM 881 C C . SER A 1 112 ? -16.107 13.951 19.183 1.00 94.69 112 SER A C 1
ATOM 883 O O . SER A 1 112 ? -14.920 13.633 19.095 1.00 94.69 112 SER A O 1
ATOM 885 N N . LYS A 1 113 ? -16.579 14.488 20.312 1.00 92.88 113 LYS A N 1
ATOM 886 C CA . LYS A 1 113 ? -15.753 14.621 21.528 1.00 92.88 113 LYS A CA 1
ATOM 887 C C . LYS A 1 113 ? -15.222 13.267 22.027 1.00 92.88 113 LYS A C 1
ATOM 889 O O . LYS A 1 113 ? -14.108 13.202 22.541 1.00 92.88 113 LYS A O 1
ATOM 894 N N . GLU A 1 114 ? -15.969 12.195 21.792 1.00 94.94 114 GLU A N 1
ATOM 895 C CA . GLU A 1 114 ? -15.703 10.847 22.307 1.00 94.94 114 GLU A CA 1
ATOM 896 C C . GLU A 1 114 ? -15.336 9.841 21.205 1.00 94.94 114 GLU A C 1
ATOM 898 O O . GLU A 1 114 ? -14.909 8.732 21.503 1.00 94.94 114 GLU A O 1
ATOM 903 N N . ALA A 1 115 ? -15.422 10.227 19.930 1.00 96.31 115 ALA A N 1
ATOM 904 C CA . ALA A 1 115 ? -15.208 9.314 18.811 1.00 96.31 115 ALA A CA 1
ATOM 905 C C . ALA A 1 115 ? -14.041 9.714 17.897 1.00 96.31 115 ALA A C 1
ATOM 907 O O . ALA A 1 115 ? -13.746 10.901 17.682 1.00 96.31 115 ALA A O 1
ATOM 908 N N . PHE A 1 116 ? -13.384 8.696 17.354 1.00 97.75 116 PHE A N 1
ATOM 909 C CA . PHE A 1 116 ? -12.470 8.771 16.225 1.00 97.75 116 PHE A CA 1
ATOM 910 C C . PHE A 1 116 ? -12.990 7.924 15.068 1.00 97.75 116 PHE A C 1
ATOM 912 O O . PHE A 1 116 ? -13.722 6.961 15.272 1.00 97.75 116 PHE A O 1
ATOM 919 N N . GLU A 1 117 ? -12.540 8.256 13.870 1.00 96.00 117 GLU A N 1
ATOM 920 C CA . GLU A 1 117 ? -12.725 7.463 12.665 1.00 96.00 117 GLU A CA 1
ATOM 921 C C . GLU A 1 117 ? -11.384 7.340 11.946 1.00 96.00 117 GLU A C 1
ATOM 923 O O . GLU A 1 117 ? -10.622 8.313 11.838 1.00 96.00 117 GLU A O 1
ATOM 928 N N . LEU A 1 118 ? -11.093 6.133 11.474 1.00 94.94 118 LEU A N 1
ATOM 929 C CA . LEU A 1 118 ? -9.998 5.870 10.558 1.00 94.94 118 LEU A CA 1
ATOM 930 C C . LEU A 1 118 ? -10.455 6.208 9.142 1.00 94.94 118 LEU A C 1
ATOM 932 O O . LEU A 1 118 ? -11.344 5.566 8.587 1.00 94.94 118 LEU A O 1
ATOM 936 N N . ARG A 1 119 ? -9.852 7.245 8.564 1.00 89.12 119 ARG A N 1
ATOM 937 C CA . ARG A 1 119 ? -10.134 7.687 7.198 1.00 89.12 119 ARG A CA 1
ATOM 938 C C . ARG A 1 119 ? -8.887 7.536 6.357 1.00 89.12 119 ARG A C 1
ATOM 940 O O . ARG A 1 119 ? -7.796 7.814 6.846 1.00 89.12 119 ARG A O 1
ATOM 947 N N . TYR A 1 120 ? -9.050 7.210 5.085 1.00 83.62 120 TYR A N 1
ATOM 948 C CA . TYR A 1 120 ? -7.967 7.404 4.135 1.00 83.62 120 TYR A CA 1
ATOM 949 C C . TYR A 1 120 ? -7.603 8.890 4.045 1.00 83.62 120 TYR A C 1
ATOM 951 O O . TYR A 1 120 ? -8.422 9.778 4.342 1.00 83.62 120 TYR A O 1
ATOM 959 N N . PHE A 1 121 ? -6.360 9.180 3.675 1.00 78.12 121 PHE A N 1
ATOM 960 C CA . PHE A 1 121 ? -6.052 10.511 3.178 1.00 78.12 121 PHE A CA 1
ATOM 961 C C . PHE A 1 121 ? -6.898 10.735 1.926 1.00 78.12 121 PHE A C 1
ATOM 963 O O . PHE A 1 121 ? -6.710 10.086 0.904 1.00 78.12 121 PHE A O 1
ATOM 970 N N . GLN A 1 122 ? -7.872 11.637 2.032 1.00 51.34 122 GLN A N 1
ATOM 971 C CA . GLN A 1 122 ? -8.426 12.266 0.848 1.00 51.34 122 GLN A CA 1
ATOM 972 C C . GLN A 1 122 ? -7.273 13.083 0.285 1.00 51.34 122 GLN A C 1
ATOM 974 O O . GLN A 1 122 ? -6.862 14.072 0.890 1.00 51.34 122 GLN A O 1
ATOM 979 N N . VAL A 1 123 ? -6.696 12.626 -0.819 1.00 42.44 123 VAL A N 1
ATOM 980 C CA . VAL A 1 123 ? -5.970 13.540 -1.690 1.00 42.44 123 VAL A CA 1
ATOM 981 C C . VAL A 1 123 ? -7.049 14.524 -2.132 1.00 42.44 123 VAL A C 1
ATOM 983 O O . VAL A 1 123 ? -7.975 14.090 -2.806 1.00 42.44 123 VAL A O 1
ATOM 986 N N . ASN A 1 124 ? -7.044 15.759 -1.616 1.00 35.31 124 ASN A N 1
ATOM 987 C CA . ASN A 1 124 ? -8.097 16.755 -1.847 1.00 35.31 124 ASN A CA 1
ATOM 988 C C . ASN A 1 124 ? -8.608 16.673 -3.290 1.00 35.31 124 ASN A C 1
ATOM 990 O O . ASN A 1 124 ? -7.889 17.048 -4.206 1.00 35.31 124 ASN A O 1
ATOM 994 N N . ASN A 1 125 ? -9.827 16.182 -3.497 1.00 39.78 125 ASN A N 1
ATOM 995 C CA . ASN A 1 125 ? -10.535 16.343 -4.768 1.00 39.78 125 ASN A CA 1
ATOM 996 C C . ASN A 1 125 ? -11.178 17.741 -4.854 1.00 39.78 125 ASN A C 1
ATOM 998 O O . ASN A 1 125 ? -11.941 17.999 -5.766 1.00 39.78 125 ASN A O 1
ATOM 1002 N N . GLU A 1 126 ? -10.886 18.641 -3.909 1.00 32.28 126 GLU A N 1
ATOM 1003 C CA . GLU A 1 126 ? -11.512 19.967 -3.811 1.00 32.28 126 GLU A CA 1
ATOM 1004 C C . GLU A 1 126 ? -10.705 21.097 -4.483 1.00 32.28 126 GLU A C 1
ATOM 1006 O O . GLU A 1 126 ? -11.109 22.244 -4.388 1.00 32.28 126 GLU A O 1
ATOM 1011 N N . ASP A 1 127 ? -9.625 20.787 -5.212 1.00 34.94 127 ASP A N 1
ATOM 1012 C CA . ASP A 1 127 ? -8.962 21.736 -6.138 1.00 34.94 127 ASP A CA 1
ATOM 1013 C C . ASP A 1 127 ? -8.892 21.184 -7.576 1.00 34.94 127 ASP A C 1
ATOM 1015 O O . ASP A 1 127 ? -8.055 21.599 -8.376 1.00 34.94 127 ASP A O 1
ATOM 1019 N N . VAL A 1 128 ? -9.724 20.194 -7.902 1.00 38.66 128 VAL A N 1
ATOM 1020 C CA . VAL A 1 128 ? -9.857 19.695 -9.271 1.00 38.66 128 VAL A CA 1
ATOM 1021 C C . VAL A 1 128 ? -11.335 19.796 -9.590 1.00 38.66 128 VAL A C 1
ATOM 1023 O O . VAL A 1 128 ? -12.119 18.923 -9.220 1.00 38.66 128 VAL A O 1
ATOM 1026 N N . GLU A 1 129 ? -11.708 20.930 -10.184 1.00 33.19 129 GLU A N 1
ATOM 1027 C CA . GLU A 1 129 ? -12.901 21.005 -11.022 1.00 33.19 129 GLU A CA 1
ATOM 1028 C C . GLU A 1 129 ? -12.965 19.726 -11.861 1.00 33.19 129 GLU A C 1
ATOM 1030 O O . GLU A 1 129 ? -11.941 19.251 -12.353 1.00 33.19 129 GLU A O 1
ATOM 1035 N N . GLU A 1 130 ? -14.150 19.128 -11.910 1.00 40.97 130 GLU A N 1
ATOM 1036 C CA . GLU A 1 130 ? -14.458 17.923 -12.668 1.00 40.97 130 GLU A CA 1
ATOM 1037 C C . GLU A 1 130 ? -13.911 18.037 -14.100 1.00 40.97 130 GLU A C 1
ATOM 1039 O O . GLU A 1 130 ? -14.544 18.627 -14.966 1.00 40.97 130 GLU A O 1
ATOM 1044 N N . GLU A 1 131 ? -12.734 17.471 -14.355 1.00 39.75 131 GLU A N 1
ATOM 1045 C CA . GLU A 1 131 ? -12.213 17.272 -15.705 1.00 39.75 131 GLU A CA 1
ATOM 1046 C C . GLU A 1 131 ? -11.743 15.819 -15.831 1.00 39.75 131 GLU A C 1
ATOM 1048 O O . GLU A 1 131 ? -10.629 15.442 -15.463 1.00 39.75 131 GLU A O 1
ATOM 1053 N N . ASP A 1 132 ? -12.680 15.001 -16.313 1.00 42.72 132 ASP A N 1
ATOM 1054 C CA . ASP A 1 132 ? -12.465 13.816 -17.142 1.00 42.72 132 ASP A CA 1
ATOM 1055 C C . ASP A 1 132 ? -11.400 12.808 -16.666 1.00 42.72 132 ASP A C 1
ATOM 1057 O O . ASP A 1 132 ? -10.408 12.522 -17.346 1.00 42.72 132 ASP A O 1
ATOM 1061 N N . GLU A 1 133 ? -11.662 12.127 -15.543 1.00 47.31 133 GLU A N 1
ATOM 1062 C CA . GLU A 1 133 ? -11.155 10.759 -15.395 1.00 47.31 133 GLU A CA 1
ATOM 1063 C C . GLU A 1 133 ? -11.817 9.894 -16.480 1.00 47.31 133 GLU A C 1
ATOM 1065 O O . GLU A 1 133 ? -12.987 9.537 -16.379 1.00 47.31 133 GLU A O 1
ATOM 1070 N N . ASN A 1 134 ? -11.064 9.595 -17.542 1.00 56.31 134 ASN A N 1
ATOM 1071 C CA . ASN A 1 134 ? -11.468 8.753 -18.670 1.00 56.31 134 ASN A CA 1
ATOM 1072 C C . ASN A 1 134 ? -12.292 7.536 -18.190 1.00 56.31 134 ASN A C 1
ATOM 1074 O O . ASN A 1 134 ? -11.757 6.675 -17.486 1.00 56.31 134 ASN A O 1
ATOM 1078 N N . GLU A 1 135 ? -13.575 7.472 -18.569 1.00 55.78 135 GLU A N 1
ATOM 1079 C CA . GLU A 1 135 ? -14.597 6.504 -18.116 1.00 55.78 135 GLU A CA 1
ATOM 1080 C C . GLU A 1 135 ? -14.070 5.052 -18.100 1.00 55.78 135 GLU A C 1
ATOM 1082 O O . GLU A 1 135 ? -14.273 4.294 -17.151 1.00 55.78 135 GLU A O 1
ATOM 1087 N N . GLN A 1 136 ? -13.229 4.713 -19.080 1.00 58.62 136 GLN A N 1
ATOM 1088 C CA . GLN A 1 136 ? -12.584 3.406 -19.231 1.00 58.62 136 GLN A CA 1
ATOM 1089 C C . GLN A 1 136 ? -11.629 3.020 -18.084 1.00 58.62 136 GLN A C 1
ATOM 1091 O O . GLN A 1 136 ? -11.510 1.841 -17.740 1.00 58.62 136 GLN A O 1
ATOM 1096 N N . ILE A 1 137 ? -10.916 3.985 -17.493 1.00 65.75 137 ILE A N 1
ATOM 1097 C CA . ILE A 1 137 ? -9.998 3.732 -16.370 1.00 65.75 137 ILE A CA 1
ATOM 1098 C C . ILE A 1 137 ? -10.809 3.454 -15.101 1.00 65.75 137 ILE A C 1
ATOM 1100 O O . ILE A 1 137 ? -10.468 2.536 -14.350 1.00 65.75 137 ILE A O 1
ATOM 1104 N N . SER A 1 138 ? -11.905 4.190 -14.898 1.00 71.88 138 SER A N 1
ATOM 1105 C CA . SER A 1 138 ? -12.840 3.970 -13.789 1.00 71.88 138 SER A CA 1
ATOM 1106 C C . SER A 1 138 ? -13.470 2.575 -13.866 1.00 71.88 138 SER A C 1
ATOM 1108 O O . SER A 1 138 ? -13.456 1.829 -12.881 1.00 71.88 138 SER A O 1
ATOM 1110 N N . ASP A 1 139 ? -13.913 2.157 -15.052 1.00 79.31 139 ASP A N 1
ATOM 1111 C CA . ASP A 1 139 ? -14.505 0.834 -15.274 1.00 79.31 139 ASP A CA 1
ATOM 1112 C C . ASP A 1 139 ? -13.534 -0.310 -14.978 1.00 79.31 139 ASP A C 1
ATOM 1114 O O . ASP A 1 139 ? -13.882 -1.267 -14.276 1.00 79.31 139 ASP A O 1
ATOM 1118 N N . LEU A 1 140 ? -12.286 -0.202 -15.448 1.00 79.50 140 LEU A N 1
ATOM 1119 C CA . LEU A 1 140 ? -11.265 -1.211 -15.177 1.00 79.50 140 LEU A CA 1
ATOM 1120 C C . LEU A 1 140 ? -10.946 -1.290 -13.678 1.00 79.50 140 LEU A C 1
ATOM 1122 O O . LEU A 1 140 ? -10.864 -2.386 -13.121 1.00 79.50 140 LEU A O 1
ATOM 1126 N N . GLN A 1 141 ? -10.821 -0.147 -12.998 1.00 79.88 141 GLN A N 1
ATOM 1127 C CA . GLN A 1 141 ? -10.619 -0.120 -11.549 1.00 79.88 141 GLN A CA 1
ATOM 1128 C C . GLN A 1 141 ? -11.791 -0.763 -10.801 1.00 79.88 141 GLN A C 1
ATOM 1130 O O . GLN A 1 141 ? -11.575 -1.546 -9.874 1.00 79.88 141 GLN A O 1
ATOM 1135 N N . ASN A 1 142 ? -13.029 -0.480 -11.205 1.00 82.00 142 ASN A N 1
ATOM 1136 C CA . ASN A 1 142 ? -14.225 -1.058 -10.596 1.00 82.00 142 ASN A CA 1
ATOM 1137 C C . ASN A 1 142 ? -14.308 -2.573 -10.820 1.00 82.00 142 ASN A C 1
ATOM 1139 O O . ASN A 1 142 ? -14.621 -3.315 -9.882 1.00 82.00 142 ASN A O 1
ATOM 1143 N N . CYS A 1 143 ? -13.948 -3.044 -12.017 1.00 86.62 143 CYS A N 1
ATOM 1144 C CA . CYS A 1 143 ? -13.835 -4.465 -12.330 1.00 86.62 143 CYS A CA 1
ATOM 1145 C C . CYS A 1 143 ? -12.820 -5.161 -11.413 1.00 86.62 143 CYS A C 1
ATOM 1147 O O . CYS A 1 143 ? -13.138 -6.175 -10.788 1.00 86.62 143 CYS A O 1
ATOM 1149 N N . VAL A 1 144 ? -11.620 -4.595 -11.261 1.00 84.81 144 VAL A N 1
ATOM 1150 C CA . VAL A 1 144 ? -10.567 -5.173 -10.411 1.00 84.81 144 VAL A CA 1
ATOM 1151 C C . VAL A 1 144 ? -10.968 -5.149 -8.930 1.00 84.81 144 VAL A C 1
ATOM 1153 O O . VAL A 1 144 ? -10.786 -6.148 -8.234 1.00 84.81 144 VAL A O 1
ATOM 1156 N N . LYS A 1 145 ? -11.600 -4.071 -8.441 1.00 81.31 145 LYS A N 1
ATOM 1157 C CA . LYS A 1 145 ? -12.152 -4.004 -7.070 1.00 81.31 145 LYS A CA 1
ATOM 1158 C C . LYS A 1 145 ? -13.220 -5.063 -6.823 1.00 81.31 145 LYS A C 1
ATOM 1160 O O . LYS A 1 145 ? -13.353 -5.565 -5.706 1.00 81.31 145 LYS A O 1
ATOM 1165 N N . ARG A 1 146 ? -14.044 -5.364 -7.827 1.00 84.56 146 ARG A N 1
ATOM 1166 C CA . ARG A 1 146 ? -15.066 -6.408 -7.730 1.00 84.56 146 ARG A CA 1
ATOM 1167 C C . ARG A 1 146 ? -14.430 -7.794 -7.689 1.00 84.56 146 ARG A C 1
ATOM 1169 O O . ARG A 1 146 ? -14.697 -8.528 -6.746 1.00 84.56 146 ARG A O 1
ATOM 1176 N N . PHE A 1 147 ? -13.540 -8.096 -8.633 1.00 86.88 147 PHE A N 1
ATOM 1177 C CA . PHE A 1 147 ? -12.794 -9.355 -8.661 1.00 86.88 147 PHE A CA 1
ATOM 1178 C C . PHE A 1 147 ? -12.042 -9.601 -7.350 1.00 86.88 147 PHE A C 1
ATOM 1180 O O . PHE A 1 147 ? -12.139 -10.678 -6.778 1.00 86.88 147 PHE A O 1
ATOM 1187 N N . SER A 1 148 ? -11.361 -8.577 -6.830 1.00 84.69 148 SER A N 1
ATOM 1188 C CA . SER A 1 148 ? -10.700 -8.627 -5.526 1.00 84.69 148 SER A CA 1
ATOM 1189 C C . SER A 1 148 ? -11.664 -9.107 -4.437 1.00 84.69 148 SER A C 1
ATOM 1191 O O . SER A 1 148 ? -11.423 -10.122 -3.791 1.00 84.69 148 SER A O 1
ATOM 1193 N N . ARG A 1 149 ? -12.813 -8.441 -4.282 1.00 84.50 149 ARG A N 1
ATOM 1194 C CA . ARG A 1 149 ? -13.796 -8.768 -3.237 1.00 84.50 149 ARG A CA 1
ATOM 1195 C C . ARG A 1 149 ? -14.439 -10.146 -3.391 1.00 84.50 149 ARG A C 1
ATOM 1197 O O . ARG A 1 149 ? -14.725 -10.771 -2.376 1.00 84.50 149 ARG A O 1
ATOM 1204 N N . GLU A 1 150 ? -14.712 -10.573 -4.620 1.00 88.94 150 GLU A N 1
ATOM 1205 C CA . GLU A 1 150 ? -15.475 -11.796 -4.903 1.00 88.94 150 GLU A CA 1
ATOM 1206 C C . GLU A 1 150 ? -14.591 -13.041 -5.060 1.00 88.94 150 GLU A C 1
ATOM 1208 O O . GLU A 1 150 ? -15.059 -14.149 -4.808 1.00 88.94 150 GLU A O 1
ATOM 1213 N N . CYS A 1 151 ? -13.334 -12.881 -5.481 1.00 86.38 151 CYS A N 1
ATOM 1214 C CA . CYS A 1 151 ? -12.496 -13.995 -5.931 1.00 86.38 151 CYS A CA 1
ATOM 1215 C C . CYS A 1 151 ? -11.157 -14.118 -5.203 1.00 86.38 151 CYS A C 1
ATOM 1217 O O . CYS A 1 151 ? -10.525 -15.165 -5.327 1.00 86.38 151 CYS A O 1
ATOM 1219 N N . LEU A 1 152 ? -10.700 -13.087 -4.479 1.00 81.12 152 LEU A N 1
ATOM 1220 C CA . LEU A 1 152 ? -9.412 -13.135 -3.786 1.00 81.12 152 LEU A CA 1
ATOM 1221 C C . LEU A 1 152 ? -9.565 -13.373 -2.274 1.00 81.12 152 LEU A C 1
ATOM 1223 O O . LEU A 1 152 ? -10.493 -12.847 -1.648 1.00 81.12 152 LEU A O 1
ATOM 1227 N N . PRO A 1 153 ? -8.626 -14.121 -1.666 1.00 77.25 153 PRO A N 1
ATOM 1228 C CA . PRO A 1 153 ? -8.524 -14.254 -0.217 1.00 77.25 153 PRO A CA 1
ATOM 1229 C C . PRO A 1 153 ? -8.099 -12.929 0.433 1.00 77.25 153 PRO A C 1
ATOM 1231 O O . PRO A 1 153 ? -7.730 -11.971 -0.248 1.00 77.25 153 PRO A O 1
ATOM 1234 N N . GLU A 1 154 ? -8.168 -12.851 1.764 1.00 74.69 154 GLU A N 1
ATOM 1235 C CA . GLU A 1 154 ? -7.989 -11.600 2.518 1.00 74.69 154 GLU A CA 1
ATOM 1236 C C . GLU A 1 154 ? -6.680 -10.875 2.172 1.00 74.69 154 GLU A C 1
ATOM 1238 O O . GLU A 1 154 ? -6.707 -9.686 1.850 1.00 74.69 154 GLU A O 1
ATOM 1243 N N . LEU A 1 155 ? -5.557 -11.597 2.126 1.00 75.62 155 LEU A N 1
ATOM 1244 C CA . LEU A 1 155 ? -4.275 -11.026 1.718 1.00 75.62 155 LEU A CA 1
ATOM 1245 C C . LEU A 1 155 ? -4.312 -10.546 0.258 1.00 75.62 155 LEU A C 1
ATOM 1247 O O . LEU A 1 155 ? -3.995 -9.392 -0.019 1.00 75.62 155 LEU A O 1
ATOM 1251 N N . GLY A 1 156 ? -4.772 -11.380 -0.681 1.00 78.44 156 GLY A N 1
ATOM 1252 C CA . GLY A 1 156 ? -4.896 -11.001 -2.094 1.00 78.44 156 GLY A CA 1
ATOM 1253 C C . GLY A 1 156 ? -5.756 -9.747 -2.308 1.00 78.44 156 GLY A C 1
ATOM 1254 O O . GLY A 1 156 ? -5.440 -8.907 -3.157 1.00 78.44 156 GLY A O 1
ATOM 1255 N N . ARG A 1 157 ? -6.797 -9.564 -1.486 1.00 80.69 157 ARG A N 1
ATOM 1256 C CA . ARG A 1 157 ? -7.643 -8.365 -1.475 1.00 80.69 157 ARG A CA 1
ATOM 1257 C C . ARG A 1 157 ? -6.903 -7.115 -1.028 1.00 80.69 157 ARG A C 1
ATOM 1259 O O . ARG A 1 157 ? -6.976 -6.093 -1.712 1.00 80.69 157 ARG A O 1
ATOM 1266 N N . GLN A 1 158 ? -6.196 -7.202 0.098 1.00 78.06 158 GLN A N 1
ATOM 1267 C CA . GLN A 1 158 ? -5.401 -6.102 0.645 1.00 78.06 158 GLN A CA 1
ATOM 1268 C C . GLN A 1 158 ? -4.360 -5.623 -0.372 1.00 78.06 158 GLN A C 1
ATOM 1270 O O . GLN A 1 158 ? -4.298 -4.434 -0.687 1.00 78.06 158 GLN A O 1
ATOM 1275 N N . VAL A 1 159 ? -3.603 -6.562 -0.948 1.00 81.25 159 VAL A N 1
ATOM 1276 C CA . VAL A 1 159 ? -2.547 -6.259 -1.923 1.00 81.25 159 VAL A CA 1
ATOM 1277 C C . VAL A 1 159 ? -3.144 -5.641 -3.188 1.00 81.25 159 VAL A C 1
ATOM 1279 O O . VAL A 1 159 ? -2.646 -4.628 -3.671 1.00 81.25 159 VAL A O 1
ATOM 1282 N N . THR A 1 160 ? -4.264 -6.173 -3.689 1.00 81.94 160 THR A N 1
ATOM 1283 C CA . THR A 1 160 ? -4.945 -5.608 -4.867 1.00 81.94 160 THR A CA 1
ATOM 1284 C C . THR A 1 160 ? -5.443 -4.181 -4.620 1.00 81.94 160 THR A C 1
ATOM 1286 O O . THR A 1 160 ? -5.316 -3.325 -5.495 1.00 81.94 160 THR A O 1
ATOM 1289 N N . ASN A 1 161 ? -5.973 -3.889 -3.429 1.00 82.12 161 ASN A N 1
ATOM 1290 C CA . ASN A 1 161 ? -6.407 -2.538 -3.068 1.00 82.12 161 ASN A CA 1
ATOM 1291 C C . ASN A 1 161 ? -5.231 -1.550 -3.014 1.00 82.12 161 ASN A C 1
ATOM 1293 O O . ASN A 1 161 ? -5.366 -0.422 -3.491 1.00 82.12 161 ASN A O 1
ATOM 1297 N N . LEU A 1 162 ? -4.076 -1.974 -2.492 1.00 83.31 162 LEU A N 1
ATOM 1298 C CA . LEU A 1 162 ? -2.860 -1.158 -2.487 1.00 83.31 162 LEU A CA 1
ATOM 1299 C C . LEU A 1 162 ? -2.307 -0.922 -3.896 1.00 83.31 162 LEU A C 1
ATOM 1301 O O . LEU A 1 162 ? -1.951 0.209 -4.213 1.00 83.31 162 LEU A O 1
ATOM 1305 N N . LEU A 1 163 ? -2.309 -1.936 -4.767 1.00 84.94 163 LEU A N 1
ATOM 1306 C CA . LEU A 1 163 ? -1.924 -1.769 -6.175 1.00 84.94 163 LEU A CA 1
ATOM 1307 C C . LEU A 1 163 ? -2.828 -0.765 -6.898 1.00 84.94 163 LEU A C 1
ATOM 1309 O O . LEU A 1 163 ? -2.346 0.122 -7.600 1.00 84.94 163 LEU A O 1
ATOM 1313 N N . LEU A 1 164 ? -4.146 -0.864 -6.703 1.00 82.62 164 LEU A N 1
ATOM 1314 C CA . LEU A 1 164 ? -5.095 0.091 -7.278 1.00 82.62 164 LEU A CA 1
ATOM 1315 C C . LEU A 1 164 ? -4.863 1.512 -6.757 1.00 82.62 164 LEU A C 1
ATOM 1317 O O . LEU A 1 164 ? -4.921 2.466 -7.532 1.00 82.62 164 LEU A O 1
ATOM 1321 N N . TYR A 1 165 ? -4.570 1.656 -5.464 1.00 82.31 165 TYR A N 1
ATOM 1322 C CA . TYR A 1 165 ? -4.207 2.944 -4.884 1.00 82.31 165 TYR A CA 1
ATOM 1323 C C . TYR A 1 165 ? -2.913 3.504 -5.494 1.00 82.31 165 TYR A C 1
ATOM 1325 O O . TYR A 1 165 ? -2.886 4.682 -5.857 1.00 82.31 165 TYR A O 1
ATOM 1333 N N . GLY A 1 166 ? -1.883 2.669 -5.672 1.00 85.38 166 GLY A N 1
ATOM 1334 C CA . GLY A 1 166 ? -0.634 3.026 -6.349 1.00 85.38 166 GLY A CA 1
ATOM 1335 C C . GLY A 1 166 ? -0.882 3.556 -7.762 1.00 85.38 166 GLY A C 1
ATOM 1336 O O . GLY A 1 166 ? -0.431 4.650 -8.099 1.00 85.38 166 GLY A O 1
ATOM 1337 N N . VAL A 1 167 ? -1.706 2.858 -8.551 1.00 84.12 167 VAL A N 1
ATOM 1338 C CA . VAL A 1 167 ? -2.129 3.309 -9.890 1.00 84.12 167 VAL A CA 1
ATOM 1339 C C . VAL A 1 167 ? -2.810 4.675 -9.843 1.00 84.12 167 VAL A C 1
ATOM 1341 O O . VAL A 1 167 ? -2.396 5.579 -10.568 1.00 84.12 167 VAL A O 1
ATOM 1344 N N . THR A 1 168 ? -3.814 4.870 -8.983 1.00 82.38 168 THR A N 1
ATOM 1345 C CA . THR A 1 168 ? -4.507 6.165 -8.872 1.00 82.38 168 THR A CA 1
ATOM 1346 C C . THR A 1 168 ? -3.55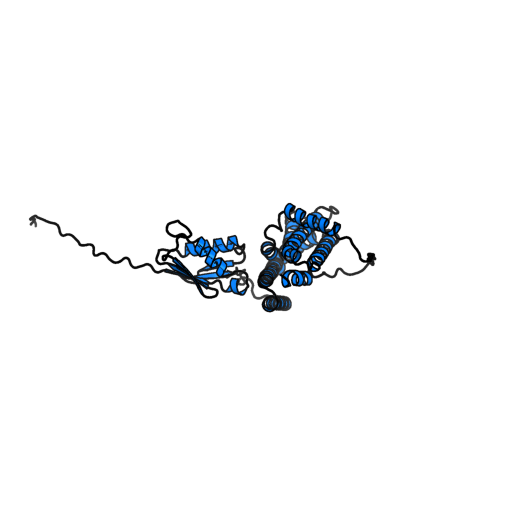2 7.284 -8.449 1.00 82.38 168 THR A C 1
ATOM 1348 O O . THR A 1 168 ? -3.586 8.377 -9.013 1.00 82.38 168 THR A O 1
ATOM 1351 N N . LYS A 1 169 ? -2.664 7.021 -7.485 1.00 85.94 169 LYS A N 1
ATOM 1352 C CA . LYS A 1 169 ? -1.675 7.979 -6.970 1.00 85.94 169 LYS A CA 1
ATOM 1353 C C . LYS A 1 169 ? -0.680 8.406 -8.052 1.00 85.94 169 LYS A C 1
ATOM 1355 O O . LYS A 1 169 ? -0.478 9.606 -8.247 1.00 85.94 169 LYS A O 1
ATOM 1360 N N . VAL A 1 170 ? -0.086 7.447 -8.765 1.00 86.25 170 VAL A N 1
ATOM 1361 C CA . VAL A 1 170 ? 0.895 7.710 -9.830 1.00 86.25 170 VAL A CA 1
ATOM 1362 C C . VAL A 1 170 ? 0.235 8.413 -11.015 1.00 86.25 170 VAL A C 1
ATOM 1364 O O . VAL A 1 170 ? 0.750 9.434 -11.478 1.00 86.25 170 VAL A O 1
ATOM 1367 N N . ASN A 1 171 ? -0.938 7.948 -11.455 1.00 84.00 171 ASN A N 1
ATOM 1368 C CA . ASN A 1 171 ? -1.679 8.590 -12.542 1.00 84.00 171 ASN A CA 1
ATOM 1369 C C . ASN A 1 171 ? -2.048 10.026 -12.183 1.00 84.00 171 ASN A C 1
ATOM 1371 O O . ASN A 1 171 ? -1.832 10.935 -12.976 1.00 84.00 171 ASN A O 1
ATOM 1375 N N . ARG A 1 172 ? -2.521 10.282 -10.963 1.00 82.94 172 ARG A N 1
ATOM 1376 C CA . ARG A 1 172 ? -2.815 11.649 -10.530 1.00 82.94 172 ARG A CA 1
ATOM 1377 C C . ARG A 1 172 ? -1.568 12.536 -10.523 1.00 82.94 172 ARG A C 1
ATOM 1379 O O . ARG A 1 172 ? -1.637 13.695 -10.922 1.00 82.94 172 ARG A O 1
ATOM 1386 N N . GLN A 1 173 ? -0.422 12.000 -10.105 1.00 84.62 173 GLN A N 1
ATOM 1387 C CA . GLN A 1 173 ? 0.839 12.741 -10.065 1.00 84.62 173 GLN A CA 1
ATOM 1388 C C . GLN A 1 173 ? 1.344 13.147 -11.459 1.00 84.62 173 GLN A C 1
ATOM 1390 O O . GLN A 1 173 ? 1.876 14.249 -11.613 1.00 84.62 173 GLN A O 1
ATOM 1395 N N . TYR A 1 174 ? 1.212 12.270 -12.455 1.00 86.25 174 TYR A N 1
ATOM 1396 C CA . TYR A 1 174 ? 1.796 12.480 -13.785 1.00 86.25 174 TYR A CA 1
ATOM 1397 C C . TYR A 1 174 ? 0.790 12.902 -14.857 1.00 86.25 174 TYR A C 1
ATOM 1399 O O . TYR A 1 174 ? 1.177 13.577 -15.804 1.00 86.25 174 TYR A O 1
ATOM 1407 N N . CYS A 1 175 ? -0.486 12.569 -14.696 1.00 84.75 175 CYS A N 1
ATOM 1408 C CA . CYS A 1 175 ? -1.546 12.849 -15.664 1.00 84.75 175 CYS A CA 1
ATOM 1409 C C . CYS A 1 175 ? -2.563 13.882 -15.159 1.00 84.75 175 CYS A C 1
ATOM 1411 O O . CYS A 1 175 ? -3.242 14.484 -15.977 1.00 84.75 175 CYS A O 1
ATOM 1413 N N . GLY A 1 176 ? -2.647 14.141 -13.848 1.00 78.81 176 GLY A N 1
ATOM 1414 C CA . GLY A 1 176 ? -3.662 15.035 -13.266 1.00 78.81 176 GLY A CA 1
ATOM 1415 C C . GLY A 1 176 ? -3.379 16.538 -13.383 1.00 78.81 176 GLY A C 1
ATOM 1416 O O . GLY A 1 176 ? -4.117 17.340 -12.829 1.00 78.81 176 GLY A O 1
ATOM 1417 N N . SER A 1 177 ? -2.278 16.950 -14.018 1.00 85.38 177 SER A N 1
ATOM 1418 C CA . SER A 1 177 ? -1.994 18.368 -14.282 1.00 85.38 177 SER A CA 1
ATOM 1419 C C . SER A 1 177 ? -1.021 18.533 -15.442 1.00 85.38 177 SER A C 1
ATOM 1421 O O . SER A 1 177 ? -0.172 17.671 -15.680 1.00 85.38 177 SER A O 1
ATOM 1423 N N . GLU A 1 178 ? -1.051 19.692 -16.103 1.00 87.38 178 GLU A N 1
ATOM 1424 C CA . GLU A 1 178 ? -0.099 20.014 -17.173 1.00 87.38 178 GLU A CA 1
ATOM 1425 C C . GLU A 1 178 ? 1.360 19.952 -16.681 1.00 87.38 178 GLU A C 1
ATOM 1427 O O . GLU A 1 178 ? 2.254 19.445 -17.362 1.00 87.38 178 GLU A O 1
ATOM 1432 N N . LYS A 1 179 ? 1.614 20.400 -15.444 1.00 89.19 179 LYS A N 1
ATOM 1433 C CA . LYS A 1 179 ? 2.935 20.310 -14.804 1.00 89.19 179 LYS A CA 1
ATOM 1434 C C . LYS A 1 179 ? 3.367 18.856 -14.581 1.00 89.19 179 LYS A C 1
ATOM 1436 O O . LYS A 1 179 ? 4.535 18.534 -14.805 1.00 89.19 179 LYS A O 1
ATOM 1441 N N . GLY A 1 180 ? 2.443 17.991 -14.155 1.00 88.25 180 GLY A N 1
ATOM 1442 C CA . GLY A 1 180 ? 2.664 16.547 -14.039 1.00 88.25 180 GLY A CA 1
ATOM 1443 C C . GLY A 1 180 ? 3.029 15.927 -15.386 1.00 88.25 180 GLY A C 1
ATOM 1444 O O . GLY A 1 180 ? 4.042 15.232 -15.485 1.00 88.25 180 GLY A O 1
ATOM 1445 N N . MET A 1 181 ? 2.289 16.289 -16.437 1.00 87.19 181 MET A N 1
ATOM 1446 C CA . MET A 1 181 ? 2.496 15.803 -17.803 1.00 87.19 181 MET A CA 1
ATOM 1447 C C . MET A 1 181 ? 3.864 16.223 -18.355 1.00 87.19 181 MET A C 1
ATOM 1449 O O . MET A 1 181 ? 4.589 15.428 -18.955 1.00 87.19 181 MET A O 1
ATOM 1453 N N . ARG A 1 182 ? 4.275 17.474 -18.111 1.00 88.38 182 ARG A N 1
ATOM 1454 C CA . ARG A 1 182 ? 5.614 17.968 -18.473 1.00 88.38 182 ARG A CA 1
ATOM 1455 C C . ARG A 1 182 ? 6.713 17.190 -17.745 1.00 88.38 182 ARG A C 1
ATOM 1457 O O . ARG A 1 182 ? 7.669 16.760 -18.387 1.00 88.38 182 ARG A O 1
ATOM 1464 N N . ARG A 1 183 ? 6.545 16.930 -16.442 1.00 87.12 183 ARG A N 1
ATOM 1465 C CA . ARG A 1 183 ? 7.481 16.101 -15.663 1.00 87.12 183 ARG A CA 1
ATOM 1466 C C . ARG A 1 183 ? 7.550 14.670 -16.203 1.00 87.12 183 ARG A C 1
ATOM 1468 O O . ARG A 1 183 ? 8.645 14.130 -16.328 1.00 87.12 183 ARG A O 1
ATOM 1475 N N . PHE A 1 184 ? 6.415 14.068 -16.557 1.00 89.88 184 PHE A N 1
ATOM 1476 C CA . PHE A 1 184 ? 6.382 12.743 -17.178 1.00 89.88 184 PHE A CA 1
ATOM 1477 C C . PHE A 1 184 ? 7.164 12.719 -18.494 1.00 89.88 184 PHE A C 1
ATOM 1479 O O . PHE A 1 184 ? 7.991 11.837 -18.694 1.00 89.88 184 PHE A O 1
ATOM 1486 N N . ASN A 1 185 ? 6.985 13.722 -19.357 1.00 87.56 185 ASN A N 1
ATOM 1487 C CA . ASN A 1 185 ? 7.727 13.825 -20.615 1.00 87.56 185 ASN A CA 1
ATOM 1488 C C . ASN A 1 185 ? 9.249 13.936 -20.411 1.00 87.56 185 ASN A C 1
ATOM 1490 O O . ASN A 1 185 ? 10.023 13.392 -21.200 1.00 87.56 185 ASN A O 1
ATOM 1494 N N . GLU A 1 186 ? 9.702 14.619 -19.359 1.00 85.19 186 GLU A N 1
ATOM 1495 C CA . GLU A 1 186 ? 11.125 14.667 -18.993 1.00 85.19 186 GLU A CA 1
ATOM 1496 C C . GLU A 1 186 ? 1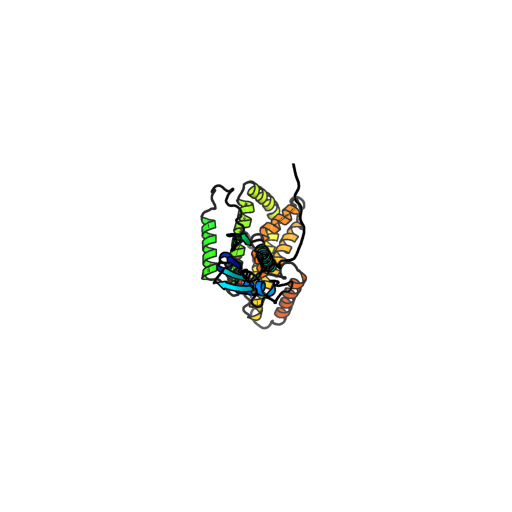1.646 13.302 -18.530 1.00 85.19 186 GLU A C 1
ATOM 1498 O O . GLU A 1 186 ? 12.712 12.863 -18.970 1.00 85.19 186 GLU A O 1
ATOM 1503 N N . ILE A 1 187 ? 10.875 12.610 -17.688 1.00 88.00 187 ILE A N 1
ATOM 1504 C CA . ILE A 1 187 ? 11.195 11.262 -17.205 1.00 88.00 187 ILE A CA 1
ATOM 1505 C C . ILE A 1 187 ? 11.230 10.280 -18.377 1.00 88.00 187 ILE A C 1
ATOM 1507 O O . ILE A 1 187 ? 12.192 9.532 -18.501 1.00 88.00 187 ILE A O 1
ATOM 1511 N N . ALA A 1 188 ? 10.252 10.327 -19.284 1.00 87.44 188 ALA A N 1
ATOM 1512 C CA . ALA A 1 188 ? 10.142 9.437 -20.437 1.00 87.44 188 ALA A CA 1
ATOM 1513 C C . ALA A 1 188 ? 11.355 9.531 -21.375 1.00 87.44 188 ALA A C 1
ATOM 1515 O O . ALA A 1 188 ? 11.830 8.511 -21.873 1.00 87.44 188 ALA A O 1
ATOM 1516 N N . LYS A 1 189 ? 11.928 10.728 -21.568 1.00 85.19 189 LYS A N 1
ATOM 1517 C CA . LYS A 1 189 ? 13.168 10.899 -22.351 1.00 85.19 189 LYS A CA 1
ATOM 1518 C C . LYS A 1 189 ? 14.332 10.092 -21.765 1.00 85.19 189 LYS A C 1
ATOM 1520 O O . LYS A 1 189 ? 15.059 9.449 -22.514 1.00 85.19 189 LYS A O 1
ATOM 1525 N N . CYS A 1 190 ? 14.485 10.095 -20.439 1.00 85.50 190 CYS A N 1
ATOM 1526 C CA . CYS A 1 190 ? 15.486 9.284 -19.738 1.00 85.50 190 CYS A CA 1
ATOM 1527 C C . CYS A 1 190 ? 15.080 7.798 -19.659 1.00 85.50 190 CYS A C 1
ATOM 1529 O O . CYS A 1 190 ? 15.907 6.905 -19.842 1.00 85.50 190 CYS A O 1
ATOM 1531 N N . GLY A 1 191 ? 13.796 7.513 -19.445 1.00 84.88 191 GLY A N 1
ATOM 1532 C CA . GLY A 1 191 ? 13.226 6.168 -19.425 1.00 84.88 191 GLY A CA 1
ATOM 1533 C C . GLY A 1 191 ? 13.458 5.412 -20.733 1.00 84.88 191 GLY A C 1
ATOM 1534 O O . GLY A 1 191 ? 13.783 4.230 -20.692 1.00 84.88 191 GLY A O 1
ATOM 1535 N N . ASN A 1 192 ? 13.431 6.109 -21.869 1.00 85.12 192 ASN A N 1
ATOM 1536 C CA . ASN A 1 192 ? 13.666 5.534 -23.195 1.00 85.12 192 ASN A CA 1
ATOM 1537 C C . ASN A 1 192 ? 15.152 5.311 -23.538 1.00 85.12 192 ASN A C 1
ATOM 1539 O O . ASN A 1 192 ? 15.454 4.645 -24.529 1.00 85.12 192 ASN A O 1
ATOM 1543 N N . HIS A 1 193 ? 16.094 5.832 -22.743 1.00 82.75 193 HIS A N 1
ATOM 1544 C CA . HIS A 1 193 ? 17.516 5.517 -22.909 1.00 82.75 193 HIS A CA 1
ATOM 1545 C C . HIS A 1 193 ? 17.755 4.022 -22.670 1.00 82.75 193 HIS A C 1
ATOM 1547 O O . HIS A 1 193 ? 17.303 3.495 -21.653 1.00 82.75 193 HIS A O 1
ATOM 1553 N N . GLU A 1 194 ? 18.464 3.350 -23.583 1.00 85.00 194 GLU A N 1
ATOM 1554 C CA . GLU A 1 194 ? 18.737 1.903 -23.515 1.00 85.00 194 GLU A CA 1
ATOM 1555 C C . GLU A 1 194 ? 17.461 1.059 -23.297 1.00 85.00 194 GLU A C 1
ATOM 1557 O O . GLU A 1 194 ? 17.476 0.050 -22.592 1.00 85.00 194 GLU A O 1
ATOM 1562 N N . LEU A 1 195 ? 16.342 1.460 -23.922 1.00 86.06 195 LEU A N 1
ATOM 1563 C CA . LEU A 1 195 ? 15.035 0.807 -23.764 1.00 86.06 195 LEU A CA 1
ATOM 1564 C C . LEU A 1 195 ? 15.083 -0.708 -24.017 1.00 86.06 195 LEU A C 1
ATOM 1566 O O . LEU A 1 195 ? 14.426 -1.462 -23.311 1.00 86.06 195 LEU A O 1
ATOM 1570 N N . ASN A 1 196 ? 15.901 -1.168 -24.969 1.00 88.25 196 ASN A N 1
ATOM 1571 C CA . ASN A 1 196 ? 16.079 -2.600 -25.230 1.00 88.25 196 ASN A CA 1
ATOM 1572 C C . ASN A 1 196 ? 16.644 -3.347 -24.013 1.00 88.25 196 ASN A C 1
ATOM 1574 O O . ASN A 1 196 ? 16.121 -4.394 -23.659 1.00 88.25 196 ASN A O 1
ATOM 1578 N N . ARG A 1 197 ? 17.644 -2.784 -23.322 1.00 88.81 197 ARG A N 1
ATOM 1579 C CA . ARG A 1 197 ? 18.206 -3.402 -22.110 1.00 88.81 197 ARG A CA 1
ATOM 1580 C C . ARG A 1 197 ? 17.203 -3.404 -20.962 1.00 88.81 197 ARG A C 1
ATOM 1582 O O . ARG A 1 197 ? 17.115 -4.371 -20.218 1.00 88.81 197 ARG A O 1
ATOM 1589 N N . LYS A 1 198 ? 16.404 -2.341 -20.841 1.00 88.38 198 LYS A N 1
ATOM 1590 C CA . LYS A 1 198 ? 15.304 -2.286 -19.865 1.00 88.38 198 LYS A CA 1
ATOM 1591 C C . LYS A 1 198 ? 14.224 -3.323 -20.177 1.00 88.38 198 LYS A C 1
ATOM 1593 O O . LYS A 1 198 ? 13.701 -3.951 -19.262 1.00 88.38 198 LYS A O 1
ATOM 1598 N N . HIS A 1 199 ? 13.920 -3.552 -21.455 1.00 90.00 199 HIS A N 1
ATOM 1599 C CA . HIS A 1 199 ? 13.052 -4.652 -21.870 1.00 90.00 199 HIS A CA 1
ATOM 1600 C C . HIS A 1 199 ? 13.659 -6.020 -21.542 1.00 90.00 199 HIS A C 1
ATOM 1602 O O . HIS A 1 199 ? 12.918 -6.889 -21.097 1.00 90.00 199 HIS A O 1
ATOM 1608 N N . ASP A 1 200 ? 14.976 -6.202 -21.673 1.00 92.94 200 ASP A N 1
ATOM 1609 C CA . ASP A 1 200 ? 15.644 -7.439 -21.247 1.00 92.94 200 ASP A CA 1
ATOM 1610 C C . ASP A 1 200 ? 15.500 -7.657 -19.727 1.00 92.94 200 ASP A C 1
ATOM 1612 O O . ASP A 1 200 ? 15.193 -8.771 -19.294 1.00 92.94 200 ASP A O 1
ATOM 1616 N N . CYS A 1 201 ? 15.622 -6.596 -18.913 1.00 92.56 201 CYS A N 1
ATOM 1617 C CA . CYS A 1 201 ? 15.339 -6.652 -17.472 1.00 92.56 201 CYS A CA 1
ATOM 1618 C C . CYS A 1 201 ? 13.888 -7.084 -17.195 1.00 92.56 201 CYS A C 1
ATOM 1620 O O . CYS A 1 201 ? 13.650 -7.987 -16.392 1.00 92.56 201 CYS A O 1
ATOM 1622 N N . MET A 1 202 ? 12.914 -6.487 -17.894 1.00 91.56 202 MET A N 1
ATOM 1623 C CA . MET A 1 202 ? 11.497 -6.859 -17.780 1.00 91.56 202 MET A CA 1
ATOM 1624 C C . MET A 1 202 ? 11.238 -8.307 -18.205 1.00 91.56 202 MET A C 1
ATOM 1626 O O . MET A 1 202 ? 10.502 -9.027 -17.535 1.00 91.56 202 MET A O 1
ATOM 1630 N N . ASP A 1 203 ? 11.823 -8.756 -19.316 1.00 92.25 203 ASP A N 1
ATOM 1631 C CA . ASP A 1 203 ? 11.654 -10.121 -19.811 1.00 92.25 203 ASP A CA 1
ATOM 1632 C C . ASP A 1 203 ? 12.276 -11.139 -18.846 1.00 92.25 203 ASP A C 1
ATOM 1634 O O . ASP A 1 203 ? 11.686 -12.198 -18.610 1.00 92.25 203 ASP A O 1
ATOM 1638 N N . SER A 1 204 ? 13.421 -10.809 -18.240 1.00 92.50 204 SER A N 1
ATOM 1639 C CA . SER A 1 204 ? 14.024 -11.596 -17.161 1.00 92.50 204 SER A CA 1
ATOM 1640 C C . SER A 1 204 ? 13.076 -11.706 -15.964 1.00 92.50 204 SER A C 1
ATOM 1642 O O . SER A 1 204 ? 12.751 -12.818 -15.542 1.00 92.50 204 SER A O 1
ATOM 1644 N N . PHE A 1 205 ? 12.534 -10.578 -15.495 1.00 92.25 205 PHE A N 1
ATOM 1645 C CA . PHE A 1 205 ? 11.580 -10.540 -14.386 1.00 92.25 205 PHE A CA 1
ATOM 1646 C C . PHE A 1 205 ? 10.317 -11.365 -14.671 1.00 92.25 205 PHE A C 1
ATOM 1648 O O . PHE A 1 205 ? 9.916 -12.210 -13.873 1.00 92.25 205 PHE A O 1
ATOM 1655 N N . LEU A 1 206 ? 9.718 -11.212 -15.855 1.00 90.44 206 LEU A N 1
ATOM 1656 C CA . LEU A 1 206 ? 8.554 -12.000 -16.271 1.00 90.44 206 LEU A CA 1
ATOM 1657 C C . LEU A 1 206 ? 8.858 -13.502 -16.330 1.00 90.44 206 LEU A C 1
ATOM 1659 O O . LEU A 1 206 ? 8.010 -14.326 -15.985 1.00 90.44 206 LEU A O 1
ATOM 1663 N N . ASN A 1 207 ? 10.059 -13.882 -16.770 1.00 89.00 207 ASN A N 1
ATOM 1664 C CA . ASN A 1 207 ? 10.487 -15.278 -16.752 1.00 89.00 207 ASN A CA 1
ATOM 1665 C C . ASN A 1 207 ? 10.655 -15.801 -15.324 1.00 89.00 207 ASN A C 1
ATOM 1667 O O . ASN A 1 207 ? 10.255 -16.929 -15.050 1.00 89.00 207 ASN A O 1
ATOM 1671 N N . GLN A 1 208 ? 11.180 -14.989 -14.411 1.00 90.25 208 GLN A N 1
ATOM 1672 C CA . GLN A 1 208 ? 11.284 -15.339 -12.999 1.00 90.25 208 GLN A CA 1
ATOM 1673 C C . GLN A 1 208 ? 9.897 -15.524 -12.361 1.00 90.25 208 GLN A C 1
ATOM 1675 O O . GLN A 1 208 ? 9.655 -16.553 -11.733 1.00 90.25 208 GLN A O 1
ATOM 1680 N N . LEU A 1 209 ? 8.940 -14.626 -12.619 1.00 89.06 209 LEU A N 1
ATOM 1681 C CA . LEU A 1 209 ? 7.558 -14.767 -12.139 1.00 89.06 209 LEU A CA 1
ATOM 1682 C C . LEU A 1 209 ? 6.883 -16.050 -12.648 1.00 89.06 209 LEU A C 1
ATOM 1684 O O . LEU A 1 209 ? 6.239 -16.757 -11.874 1.00 89.06 209 LEU A O 1
ATOM 1688 N N . ARG A 1 210 ? 7.094 -16.413 -13.920 1.00 86.56 210 ARG A N 1
ATOM 1689 C CA . ARG A 1 210 ? 6.628 -17.700 -14.475 1.00 86.56 210 ARG A CA 1
ATOM 1690 C C . ARG A 1 210 ? 7.190 -18.901 -13.721 1.00 86.56 210 ARG A C 1
ATOM 1692 O O . ARG A 1 210 ? 6.509 -19.914 -13.579 1.00 86.56 210 ARG A O 1
ATOM 1699 N N . LEU A 1 211 ? 8.449 -18.829 -13.294 1.00 85.12 211 LEU A N 1
ATOM 1700 C CA . LEU A 1 211 ? 9.081 -19.908 -12.536 1.00 85.12 211 LEU A CA 1
ATOM 1701 C C . LEU A 1 211 ? 8.498 -20.017 -11.126 1.00 85.12 211 LEU A C 1
ATOM 1703 O O . LEU A 1 211 ? 8.351 -21.134 -10.638 1.00 85.12 211 LEU A O 1
ATOM 1707 N N . VAL A 1 212 ? 8.147 -18.894 -10.496 1.00 85.12 212 VAL A N 1
ATOM 1708 C CA . VAL A 1 212 ? 7.452 -18.878 -9.197 1.00 85.12 212 VAL A CA 1
ATOM 1709 C C . VAL A 1 212 ? 6.059 -19.490 -9.325 1.00 85.12 212 VAL A C 1
ATOM 1711 O O . VAL A 1 212 ? 5.694 -20.361 -8.540 1.00 85.12 212 VAL A O 1
ATOM 1714 N N . GLU A 1 213 ? 5.308 -19.091 -10.351 1.00 81.81 213 GLU A N 1
ATOM 1715 C CA . GLU A 1 213 ? 3.955 -19.587 -10.619 1.00 81.81 213 GLU A CA 1
ATOM 1716 C C . GLU A 1 213 ? 3.916 -21.112 -10.817 1.00 81.81 213 GLU A C 1
ATOM 1718 O O . GLU A 1 213 ? 3.025 -21.792 -10.307 1.00 81.81 213 GLU A O 1
ATOM 1723 N N . LYS A 1 214 ? 4.894 -21.666 -11.543 1.00 80.44 214 LYS A N 1
ATOM 1724 C CA . 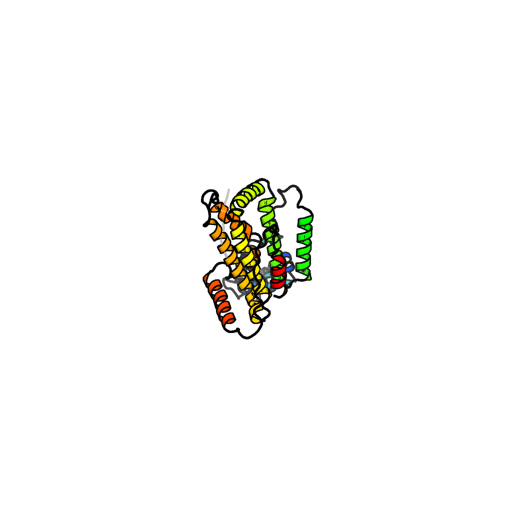LYS A 1 214 ? 4.955 -23.101 -11.862 1.00 80.44 214 LYS A CA 1
ATOM 1725 C C . LYS A 1 214 ? 5.329 -24.000 -10.683 1.00 80.44 214 LYS A C 1
ATOM 1727 O O . LYS A 1 214 ? 5.243 -25.218 -10.822 1.00 80.44 214 LYS A O 1
ATOM 1732 N N . ARG A 1 215 ? 5.765 -23.450 -9.548 1.00 73.94 215 ARG A N 1
ATOM 1733 C CA . ARG A 1 215 ? 6.137 -24.247 -8.369 1.00 73.94 215 ARG A CA 1
ATOM 1734 C C . ARG A 1 215 ? 4.901 -24.601 -7.571 1.00 73.94 215 ARG A C 1
ATOM 1736 O O . ARG A 1 215 ? 4.288 -23.713 -6.994 1.00 73.94 215 ARG A O 1
ATOM 1743 N N . THR A 1 216 ? 4.547 -25.878 -7.531 1.00 67.06 216 THR A N 1
ATOM 1744 C CA . THR A 1 216 ? 3.354 -26.387 -6.837 1.00 67.06 216 THR A CA 1
ATOM 1745 C C . THR A 1 216 ? 3.656 -27.078 -5.511 1.00 67.06 216 THR A C 1
ATOM 1747 O O . THR A 1 216 ? 2.714 -27.483 -4.849 1.00 67.06 216 THR A O 1
ATOM 1750 N N . ASP A 1 217 ? 4.928 -27.230 -5.137 1.00 73.44 217 ASP A N 1
ATOM 1751 C CA . ASP A 1 217 ? 5.309 -27.840 -3.859 1.00 73.44 217 ASP A CA 1
ATOM 1752 C C . ASP A 1 217 ? 4.837 -26.939 -2.703 1.00 73.44 217 ASP A C 1
ATOM 1754 O O . ASP A 1 217 ? 5.139 -25.744 -2.715 1.00 73.44 217 ASP A O 1
ATOM 1758 N N . ASP A 1 218 ? 4.118 -27.491 -1.720 1.00 64.00 218 ASP A N 1
ATOM 1759 C CA . ASP A 1 218 ? 3.468 -26.727 -0.636 1.00 64.00 218 ASP A CA 1
ATOM 1760 C C . ASP A 1 218 ? 4.457 -25.828 0.135 1.00 64.00 218 ASP A C 1
ATOM 1762 O O . ASP A 1 218 ? 4.178 -24.655 0.377 1.00 64.00 218 ASP A O 1
ATOM 1766 N N . GLU A 1 219 ? 5.673 -26.319 0.399 1.00 63.84 219 GLU A N 1
ATOM 1767 C CA . GLU A 1 219 ? 6.766 -25.566 1.047 1.00 63.84 219 GLU A CA 1
ATOM 1768 C C . GLU A 1 219 ? 7.250 -24.363 0.205 1.00 63.84 219 GLU A C 1
ATOM 1770 O O . GLU A 1 219 ? 7.727 -23.353 0.722 1.00 63.84 219 GLU A O 1
ATOM 1775 N N . MET A 1 220 ? 7.094 -24.429 -1.120 1.00 64.31 220 MET A N 1
ATOM 1776 C CA . MET A 1 220 ? 7.460 -23.349 -2.039 1.00 64.31 220 MET A CA 1
ATOM 1777 C C . MET A 1 220 ? 6.334 -22.332 -2.233 1.00 64.31 220 MET A C 1
ATOM 1779 O O . MET A 1 220 ? 6.628 -21.227 -2.693 1.00 64.31 220 MET A O 1
ATOM 1783 N N . VAL A 1 221 ? 5.079 -22.669 -1.897 1.00 65.56 221 VAL A N 1
ATOM 1784 C CA . VAL A 1 221 ? 3.932 -21.748 -1.986 1.00 65.56 221 VAL A CA 1
ATOM 1785 C C . VAL A 1 221 ? 4.102 -20.595 -1.000 1.00 65.56 221 VAL A C 1
ATOM 1787 O O . VAL A 1 221 ? 4.001 -19.440 -1.410 1.00 65.56 221 VAL A O 1
ATOM 1790 N N . GLU A 1 222 ? 4.473 -20.887 0.249 1.00 68.12 222 GLU A N 1
ATOM 1791 C CA . GLU A 1 222 ? 4.709 -19.872 1.290 1.00 68.12 222 GLU A CA 1
ATOM 1792 C C . GLU A 1 222 ? 5.874 -18.932 0.938 1.00 68.12 222 GLU A C 1
ATOM 1794 O O . GLU A 1 222 ? 5.846 -17.736 1.227 1.00 68.12 222 GLU A O 1
ATOM 1799 N N . MET A 1 223 ? 6.882 -19.444 0.225 1.00 79.12 223 MET A N 1
ATOM 1800 C CA . MET A 1 223 ? 8.052 -18.666 -0.190 1.00 79.12 223 MET A CA 1
ATOM 1801 C C . MET A 1 223 ? 7.839 -17.861 -1.477 1.00 79.12 223 MET A C 1
ATOM 1803 O O . MET A 1 223 ? 8.713 -17.068 -1.839 1.00 79.12 223 MET A O 1
ATOM 1807 N N . ARG A 1 224 ? 6.706 -18.019 -2.182 1.00 85.25 224 ARG A N 1
ATOM 1808 C CA . ARG A 1 224 ? 6.458 -17.315 -3.455 1.00 85.25 224 ARG A CA 1
ATOM 1809 C C . ARG A 1 224 ? 6.557 -15.806 -3.302 1.00 85.25 224 ARG A C 1
ATOM 1811 O O . ARG A 1 224 ? 7.147 -15.168 -4.169 1.00 85.25 224 ARG A O 1
ATOM 1818 N N . ILE A 1 225 ? 6.031 -15.256 -2.207 1.00 85.38 225 ILE A N 1
ATOM 1819 C CA . ILE A 1 225 ? 6.109 -13.819 -1.920 1.00 85.38 225 ILE A CA 1
ATOM 1820 C C . ILE A 1 225 ? 7.576 -13.390 -1.847 1.00 85.38 225 ILE A C 1
ATOM 1822 O O . ILE A 1 225 ? 7.979 -12.497 -2.583 1.00 85.38 225 ILE A O 1
ATOM 1826 N N . HIS A 1 226 ? 8.400 -14.086 -1.059 1.00 87.75 226 HIS A N 1
ATOM 1827 C CA . HIS A 1 226 ? 9.827 -13.783 -0.924 1.00 87.75 226 HIS A CA 1
ATOM 1828 C C . HIS A 1 226 ? 10.568 -13.846 -2.267 1.00 87.75 226 HIS A C 1
ATOM 1830 O O . HIS A 1 226 ? 11.357 -12.955 -2.576 1.00 87.75 226 HIS A O 1
ATOM 1836 N N . TYR A 1 227 ? 10.272 -14.845 -3.107 1.00 87.69 227 TYR A N 1
ATOM 1837 C CA . TYR A 1 227 ? 10.834 -14.915 -4.458 1.00 87.69 227 TYR A CA 1
ATOM 1838 C C . TYR A 1 227 ? 10.399 -13.736 -5.329 1.00 87.69 227 TYR A C 1
ATOM 1840 O O . TYR A 1 227 ? 11.248 -13.133 -5.979 1.00 87.69 227 TYR A O 1
ATOM 1848 N N . VAL A 1 228 ? 9.109 -13.384 -5.346 1.00 88.75 228 VAL A N 1
ATOM 1849 C CA . VAL A 1 228 ? 8.607 -12.224 -6.105 1.00 88.75 228 VAL A CA 1
ATOM 1850 C C . VAL A 1 228 ? 9.299 -10.942 -5.653 1.00 88.75 228 VAL A C 1
ATOM 1852 O O . VAL A 1 228 ? 9.735 -10.170 -6.500 1.00 88.75 228 VAL A O 1
ATOM 1855 N N . CYS A 1 229 ? 9.454 -10.749 -4.346 1.00 89.81 229 CYS A N 1
ATOM 1856 C CA . CYS A 1 229 ? 10.121 -9.588 -3.767 1.00 89.81 229 CYS A CA 1
ATOM 1857 C C . CYS A 1 229 ? 11.594 -9.500 -4.181 1.00 89.81 229 CYS A C 1
ATOM 1859 O O . CYS A 1 229 ? 12.038 -8.461 -4.666 1.00 89.81 229 CYS A O 1
ATOM 1861 N N . CYS A 1 230 ? 12.326 -10.613 -4.113 1.00 90.62 230 CYS A N 1
ATOM 1862 C CA . CYS A 1 230 ? 13.718 -10.656 -4.551 1.00 90.62 230 CYS A CA 1
ATOM 1863 C C . CYS A 1 230 ? 13.875 -10.470 -6.061 1.00 90.62 230 CYS A C 1
ATOM 1865 O O . CYS A 1 230 ? 14.779 -9.770 -6.506 1.00 90.62 230 CYS A O 1
ATOM 1867 N N . TYR A 1 231 ? 12.991 -11.061 -6.863 1.00 90.75 231 TYR A N 1
ATOM 1868 C CA . TYR A 1 231 ? 13.002 -10.869 -8.310 1.00 90.75 231 TYR A CA 1
ATOM 1869 C C . TYR A 1 231 ? 12.633 -9.441 -8.706 1.00 90.75 231 TYR A C 1
ATOM 1871 O O . TYR A 1 231 ? 13.201 -8.910 -9.658 1.00 90.75 231 TYR A O 1
ATOM 1879 N N . PHE A 1 232 ? 11.739 -8.790 -7.961 1.00 89.44 232 PHE A N 1
ATOM 1880 C CA . PHE A 1 232 ? 11.425 -7.383 -8.173 1.00 89.44 232 PHE A CA 1
ATOM 1881 C C . PHE A 1 232 ? 12.610 -6.482 -7.808 1.00 89.44 232 PHE A C 1
ATOM 1883 O O . PHE A 1 232 ? 12.962 -5.605 -8.590 1.00 89.44 232 PHE A O 1
ATOM 1890 N N . SER A 1 233 ? 13.281 -6.754 -6.685 1.00 88.81 233 SER A N 1
ATOM 1891 C CA . SER A 1 233 ? 14.514 -6.061 -6.294 1.00 88.81 233 SER A CA 1
ATOM 1892 C C . SER A 1 233 ? 15.600 -6.200 -7.376 1.00 88.81 233 SER A C 1
ATOM 1894 O O . SER A 1 233 ? 16.095 -5.196 -7.891 1.00 88.81 233 SER A O 1
ATOM 1896 N N . GLN A 1 234 ? 15.861 -7.422 -7.861 1.00 90.25 234 GLN A N 1
ATOM 1897 C CA . GLN A 1 234 ? 16.784 -7.660 -8.981 1.00 90.25 234 GLN A CA 1
ATOM 1898 C C . GLN A 1 234 ? 16.382 -6.923 -10.259 1.00 90.25 234 GLN A C 1
ATOM 1900 O O . GLN A 1 234 ? 17.236 -6.416 -10.987 1.00 90.25 234 GLN A O 1
ATOM 1905 N N . PHE A 1 235 ? 15.085 -6.873 -10.553 1.00 91.12 235 PHE A N 1
ATOM 1906 C CA . PHE A 1 235 ? 14.566 -6.128 -11.687 1.00 91.12 235 PHE A CA 1
ATOM 1907 C C . PHE A 1 235 ? 14.860 -4.628 -11.552 1.00 91.12 235 PHE A C 1
ATOM 1909 O O . PHE A 1 235 ? 15.375 -4.030 -12.501 1.00 91.12 235 PHE A O 1
ATOM 1916 N N . THR A 1 236 ? 14.602 -4.031 -10.385 1.00 89.31 236 THR A N 1
ATOM 1917 C CA . THR A 1 236 ? 14.902 -2.615 -10.138 1.00 89.31 236 THR A CA 1
ATOM 1918 C C . THR A 1 236 ? 16.396 -2.314 -10.261 1.00 89.31 236 THR A C 1
ATOM 1920 O O . THR A 1 236 ? 16.752 -1.367 -10.964 1.00 89.31 236 THR A O 1
ATOM 1923 N N . SER A 1 237 ? 17.270 -3.170 -9.716 1.00 89.38 237 SER A N 1
ATOM 1924 C CA . SER A 1 237 ? 18.727 -3.038 -9.857 1.00 89.38 237 SER A CA 1
ATOM 1925 C C . SER A 1 237 ? 19.178 -3.169 -11.314 1.00 89.38 237 SER A C 1
ATOM 1927 O O . SER A 1 237 ? 19.968 -2.360 -11.793 1.00 89.38 237 SER A O 1
ATOM 1929 N N . CYS A 1 238 ? 18.620 -4.126 -12.066 1.00 91.56 238 CYS A N 1
ATOM 1930 C CA . CYS A 1 238 ? 18.909 -4.286 -13.494 1.00 91.56 238 CYS A CA 1
ATOM 1931 C C . CYS A 1 238 ? 18.569 -3.013 -14.278 1.00 91.56 238 CYS A C 1
ATOM 1933 O O . CYS A 1 238 ? 19.359 -2.563 -15.109 1.00 91.56 238 CYS A O 1
ATOM 1935 N N . VAL A 1 239 ? 17.412 -2.397 -14.002 1.00 90.38 239 VAL A N 1
ATOM 1936 C CA . VAL A 1 239 ? 17.021 -1.131 -14.637 1.00 90.38 239 VAL A CA 1
ATOM 1937 C C . VAL A 1 239 ? 17.973 -0.005 -14.244 1.00 90.38 239 VAL A C 1
ATOM 1939 O O . VAL A 1 239 ? 18.375 0.767 -15.117 1.00 90.38 239 VAL A O 1
ATOM 1942 N N . GLU A 1 240 ? 18.352 0.088 -12.972 1.00 89.19 240 GLU A N 1
ATOM 1943 C CA . GLU A 1 240 ? 19.276 1.109 -12.481 1.00 89.19 240 GLU A CA 1
ATOM 1944 C C . GLU A 1 240 ? 20.643 1.030 -13.183 1.00 89.19 240 GLU A C 1
ATOM 1946 O O . GLU A 1 240 ? 21.143 2.030 -13.711 1.00 89.19 240 GLU A O 1
ATOM 1951 N N . GLU A 1 241 ? 21.196 -0.175 -13.322 1.00 88.31 241 GLU A N 1
ATOM 1952 C CA . GLU A 1 241 ? 22.457 -0.422 -14.026 1.00 88.31 241 GLU A CA 1
ATOM 1953 C C . GLU A 1 241 ? 22.420 0.049 -15.488 1.00 88.31 241 GLU A C 1
ATOM 1955 O O . GLU A 1 241 ? 23.421 0.556 -16.008 1.00 88.31 241 GLU A O 1
ATOM 1960 N N . THR A 1 242 ? 21.263 -0.026 -16.162 1.00 88.25 242 THR A N 1
ATOM 1961 C CA . THR A 1 242 ? 21.138 0.448 -17.554 1.00 88.25 242 THR A CA 1
ATOM 1962 C C . THR A 1 242 ? 21.395 1.947 -17.718 1.00 88.25 242 THR A C 1
ATOM 1964 O O . THR A 1 242 ? 21.716 2.390 -18.821 1.00 88.25 242 THR A O 1
ATOM 1967 N N . PHE A 1 243 ? 21.302 2.749 -16.651 1.00 85.75 243 PHE A N 1
ATOM 1968 C CA . PHE A 1 243 ? 21.641 4.174 -16.713 1.00 85.75 243 PHE A CA 1
ATOM 1969 C C . PHE A 1 243 ? 23.151 4.438 -16.728 1.00 85.75 243 PHE A C 1
ATOM 1971 O O . PHE A 1 243 ? 23.571 5.543 -17.085 1.00 85.75 243 PHE A O 1
ATOM 1978 N N . HIS A 1 244 ? 23.963 3.452 -16.340 1.00 81.06 244 HIS A N 1
ATOM 1979 C CA . HIS A 1 244 ? 25.422 3.555 -16.291 1.00 81.06 244 HIS A CA 1
ATOM 1980 C C . HIS A 1 244 ? 26.101 3.026 -17.558 1.00 81.06 244 HIS A C 1
ATOM 1982 O O . HIS A 1 244 ? 27.264 3.350 -17.808 1.00 81.06 244 HIS A O 1
ATOM 1988 N N . VAL A 1 245 ? 25.380 2.268 -18.388 1.00 71.12 245 VAL A N 1
ATOM 1989 C CA . VAL A 1 245 ? 25.907 1.681 -19.624 1.00 71.12 245 VAL A CA 1
ATOM 1990 C C . VAL A 1 245 ? 25.307 2.381 -20.845 1.00 71.12 245 VAL A C 1
ATOM 1992 O O . VAL A 1 245 ? 24.120 2.674 -20.861 1.00 71.12 245 VAL A O 1
ATOM 1995 N N . GLY A 1 246 ? 26.112 2.664 -21.875 1.00 64.88 246 GLY A N 1
ATOM 1996 C CA . GLY A 1 246 ? 25.633 3.275 -23.126 1.00 64.88 246 GLY A CA 1
ATOM 1997 C C . GLY A 1 246 ? 26.428 4.502 -23.584 1.00 64.88 246 GLY A C 1
ATOM 1998 O O . GLY A 1 246 ? 27.423 4.906 -22.976 1.00 64.88 246 GLY A O 1
ATOM 1999 N N . ASN A 1 247 ? 26.012 5.087 -24.709 1.00 60.47 247 ASN A N 1
ATOM 2000 C CA . ASN A 1 247 ? 26.737 6.164 -25.387 1.00 60.47 247 ASN A CA 1
ATOM 2001 C C . ASN A 1 247 ? 26.477 7.535 -24.721 1.00 60.47 247 ASN A C 1
ATOM 2003 O O . ASN A 1 247 ? 25.335 7.937 -24.511 1.00 60.47 247 ASN A O 1
ATOM 2007 N N . SER A 1 248 ? 27.533 8.302 -24.417 1.00 57.75 248 SER A N 1
ATOM 2008 C CA . SER A 1 248 ? 27.463 9.487 -23.533 1.00 57.75 248 SER A CA 1
ATOM 2009 C C . SER A 1 248 ? 26.604 10.658 -24.043 1.00 57.75 248 SER A C 1
ATOM 2011 O O . SER A 1 248 ? 26.349 11.591 -23.284 1.00 57.75 248 SER A O 1
ATOM 2013 N N . LYS A 1 249 ? 26.171 10.638 -25.309 1.00 58.00 249 LYS A N 1
ATOM 2014 C CA . LYS A 1 249 ? 25.445 11.743 -25.963 1.00 58.00 249 LYS A CA 1
ATOM 2015 C C . LYS A 1 249 ? 23.954 11.820 -25.601 1.00 58.00 249 LYS A C 1
ATOM 2017 O O . LYS A 1 249 ? 23.318 12.818 -25.913 1.00 58.00 249 LYS A O 1
ATOM 2022 N N . GLN A 1 250 ? 23.409 10.798 -24.938 1.00 61.44 250 GLN A N 1
ATOM 2023 C CA . GLN A 1 250 ? 21.993 10.704 -24.551 1.00 61.44 250 GLN A CA 1
ATOM 2024 C C . GLN A 1 250 ? 21.819 10.308 -23.074 1.00 61.44 250 GLN A C 1
ATOM 2026 O O . GLN A 1 250 ? 20.802 9.738 -22.685 1.00 61.44 250 GLN A O 1
ATOM 2031 N N . LYS A 1 251 ? 22.825 10.607 -22.240 1.00 67.12 251 LYS A N 1
A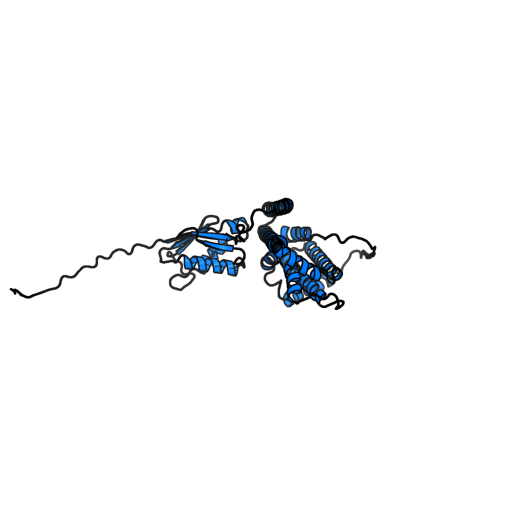TOM 2032 C CA . LYS A 1 251 ? 22.770 10.347 -20.798 1.00 67.12 251 LYS A CA 1
ATOM 2033 C C . LYS A 1 251 ? 21.616 11.110 -20.154 1.00 67.12 251 LYS A C 1
ATOM 2035 O O . LYS A 1 251 ? 21.343 12.261 -20.497 1.00 67.12 251 LYS A O 1
ATOM 2040 N N . CYS A 1 252 ? 20.967 10.464 -19.190 1.00 75.62 252 CYS A N 1
ATOM 2041 C CA . CYS A 1 252 ? 19.943 11.102 -18.378 1.00 75.62 252 CYS A CA 1
ATOM 2042 C C . CYS A 1 252 ? 20.493 12.386 -17.726 1.00 75.62 252 CYS A C 1
ATOM 2044 O O . CYS A 1 252 ? 21.615 12.356 -17.218 1.00 75.62 252 CYS A O 1
ATOM 2046 N N . PRO A 1 253 ? 19.736 13.501 -17.711 1.00 71.12 253 PRO A N 1
ATOM 2047 C CA . PRO A 1 253 ? 20.310 14.816 -17.415 1.00 71.12 253 PRO A CA 1
ATOM 2048 C C . PRO A 1 253 ? 20.807 14.969 -15.973 1.00 71.12 253 PRO A C 1
ATOM 2050 O O . PRO A 1 253 ? 21.738 15.724 -15.720 1.00 71.12 253 PRO A O 1
ATOM 2053 N N . THR A 1 254 ? 20.166 14.285 -15.017 1.00 83.94 254 THR A N 1
ATOM 2054 C CA . THR A 1 254 ? 20.493 14.357 -13.585 1.00 83.94 254 THR A CA 1
ATOM 2055 C C . THR A 1 254 ? 20.183 13.034 -12.885 1.00 83.94 254 THR A C 1
ATOM 2057 O O . THR A 1 254 ? 19.271 12.315 -13.302 1.00 83.94 254 THR A O 1
ATOM 2060 N N . GLU A 1 255 ? 20.875 12.753 -11.775 1.00 85.25 255 GLU A N 1
ATOM 2061 C CA . GLU A 1 255 ? 20.556 11.626 -10.876 1.00 85.25 255 GLU A CA 1
ATOM 2062 C C . GLU A 1 255 ? 19.101 11.672 -10.396 1.00 85.25 255 GLU A C 1
ATOM 2064 O O . GLU A 1 255 ? 18.410 10.661 -10.367 1.00 85.25 255 GLU A O 1
ATOM 2069 N N . LYS A 1 256 ? 18.571 12.875 -10.149 1.00 86.94 256 LYS A N 1
ATOM 2070 C CA . LYS A 1 256 ? 17.166 13.071 -9.775 1.00 86.94 256 LYS A CA 1
ATOM 2071 C C . LYS A 1 256 ? 16.188 12.540 -10.830 1.00 86.94 256 LYS A C 1
ATOM 2073 O O . LYS A 1 256 ? 15.128 12.034 -10.480 1.00 86.94 256 LYS A O 1
ATOM 2078 N N . ILE A 1 257 ? 16.503 12.677 -12.120 1.00 86.00 257 ILE A N 1
ATOM 2079 C CA . ILE A 1 257 ? 15.641 12.169 -13.197 1.00 86.00 257 ILE A CA 1
ATOM 2080 C C . ILE A 1 257 ? 15.737 10.647 -13.295 1.00 86.00 257 ILE A C 1
ATOM 2082 O O . ILE A 1 257 ? 14.708 10.017 -13.516 1.00 86.00 257 ILE A O 1
ATOM 2086 N N . LYS A 1 258 ? 16.921 10.057 -13.084 1.00 87.25 258 LYS A N 1
ATOM 2087 C CA . LYS A 1 258 ? 17.068 8.595 -13.008 1.00 87.25 258 LYS A CA 1
ATOM 2088 C C . LYS A 1 258 ? 16.231 8.025 -11.868 1.00 87.25 258 LYS A C 1
ATOM 2090 O O . LYS A 1 258 ? 15.431 7.128 -12.108 1.00 87.25 258 LYS A O 1
ATOM 2095 N N . GLN A 1 259 ? 16.328 8.633 -10.684 1.00 87.94 259 GLN A N 1
ATOM 2096 C CA . GLN A 1 259 ? 15.514 8.242 -9.537 1.00 87.94 259 GLN A CA 1
ATOM 2097 C C . GLN A 1 259 ? 14.023 8.353 -9.854 1.00 87.94 259 GLN A C 1
ATOM 2099 O O . GLN A 1 259 ? 13.290 7.408 -9.628 1.00 87.94 259 GLN A O 1
ATOM 2104 N N . ASN A 1 260 ? 13.574 9.435 -10.501 1.00 88.31 260 ASN A N 1
ATOM 2105 C CA . ASN A 1 260 ? 12.170 9.547 -10.910 1.00 88.31 260 ASN A CA 1
ATOM 2106 C C . ASN A 1 260 ? 11.723 8.447 -11.899 1.00 88.31 260 ASN A C 1
ATOM 2108 O O . ASN A 1 260 ? 10.533 8.149 -11.947 1.00 88.31 260 ASN A O 1
ATOM 2112 N N . VAL A 1 261 ? 12.621 7.885 -12.724 1.00 88.62 261 VAL A N 1
ATOM 2113 C CA . VAL A 1 261 ? 12.286 6.730 -13.579 1.00 88.62 261 VAL A CA 1
ATOM 2114 C C . VAL A 1 261 ? 12.093 5.485 -12.717 1.00 88.62 261 VAL A C 1
ATOM 2116 O O . VAL A 1 261 ? 11.110 4.776 -12.911 1.00 88.62 261 VAL A O 1
ATOM 2119 N N . ILE A 1 262 ? 12.993 5.237 -11.763 1.00 88.12 262 ILE A N 1
ATOM 2120 C CA . ILE A 1 262 ? 12.871 4.121 -10.816 1.00 88.12 262 ILE A CA 1
ATOM 2121 C C . ILE A 1 262 ? 11.596 4.269 -9.975 1.00 88.12 262 ILE A C 1
ATOM 2123 O O . ILE A 1 262 ? 10.790 3.346 -9.941 1.00 88.12 262 ILE A O 1
ATOM 2127 N N . ASP A 1 263 ? 11.339 5.454 -9.422 1.00 87.50 263 ASP A N 1
ATOM 2128 C CA . ASP A 1 263 ? 10.132 5.771 -8.650 1.00 87.50 263 ASP A CA 1
ATOM 2129 C C . ASP A 1 263 ? 8.851 5.631 -9.489 1.00 87.50 263 ASP A C 1
ATOM 2131 O O . ASP A 1 263 ? 7.788 5.326 -8.961 1.00 87.50 263 ASP A O 1
ATOM 2135 N N . LEU A 1 264 ? 8.910 5.879 -10.803 1.00 88.62 264 LEU A N 1
ATOM 2136 C CA . LEU A 1 264 ? 7.771 5.668 -11.701 1.00 88.62 264 LEU A CA 1
ATOM 2137 C C . LEU A 1 264 ? 7.505 4.175 -11.934 1.00 88.62 264 LEU A C 1
ATOM 2139 O O . LEU A 1 264 ? 6.349 3.776 -12.038 1.00 88.62 264 LEU A O 1
ATOM 2143 N N . ILE A 1 265 ? 8.559 3.364 -12.034 1.00 83.75 265 ILE A N 1
ATOM 2144 C CA . ILE A 1 265 ? 8.455 1.910 -12.190 1.00 83.75 265 ILE A CA 1
ATOM 2145 C C . ILE A 1 265 ? 7.933 1.277 -10.893 1.00 83.75 265 ILE A C 1
ATOM 2147 O O . ILE A 1 265 ? 7.007 0.468 -10.943 1.00 83.75 265 ILE A O 1
ATOM 2151 N N . GLY A 1 266 ? 8.494 1.678 -9.750 1.00 84.50 266 GLY A N 1
ATOM 2152 C CA . GLY A 1 266 ? 8.110 1.205 -8.422 1.00 84.50 266 GLY A CA 1
ATOM 2153 C C . GLY A 1 266 ? 6.760 1.736 -7.956 1.00 84.50 266 GLY A C 1
ATOM 2154 O O . GLY A 1 266 ? 5.945 0.977 -7.444 1.00 84.50 266 GLY A O 1
ATOM 2155 N N . GLY A 1 267 ? 6.438 3.003 -8.226 1.00 85.62 267 GLY A N 1
ATOM 2156 C CA . GLY A 1 267 ? 5.319 3.704 -7.587 1.00 85.62 267 GLY A CA 1
ATOM 2157 C C . GLY A 1 267 ? 3.931 3.088 -7.794 1.00 85.62 267 GLY A C 1
ATOM 2158 O O . GLY A 1 267 ? 3.014 3.379 -7.026 1.00 85.62 267 GLY A O 1
ATOM 2159 N N . TYR A 1 268 ? 3.761 2.227 -8.800 1.00 86.12 268 TYR A N 1
ATOM 2160 C CA . TYR A 1 268 ? 2.534 1.454 -9.007 1.00 86.12 268 TYR A CA 1
ATOM 2161 C C . TYR A 1 268 ? 2.374 0.281 -8.029 1.00 86.12 268 TYR A C 1
ATOM 2163 O O . TYR A 1 268 ? 1.246 -0.131 -7.760 1.00 86.12 268 TYR A O 1
ATOM 2171 N N . ALA A 1 269 ? 3.481 -0.267 -7.529 1.00 86.69 269 ALA A N 1
ATOM 2172 C CA . ALA A 1 269 ? 3.525 -1.487 -6.734 1.00 86.69 269 ALA A CA 1
ATOM 2173 C C . ALA A 1 269 ? 4.217 -1.339 -5.371 1.00 86.69 269 ALA A C 1
ATOM 2175 O O . ALA A 1 269 ? 3.969 -2.185 -4.519 1.00 86.69 269 ALA A O 1
ATOM 2176 N N . ASP A 1 270 ? 5.007 -0.288 -5.128 1.00 84.75 270 ASP A N 1
ATOM 2177 C CA . ASP A 1 270 ? 5.817 -0.111 -3.911 1.00 84.75 270 ASP A CA 1
ATOM 2178 C C . ASP A 1 270 ? 4.993 -0.249 -2.631 1.00 84.75 270 ASP A C 1
ATOM 2180 O O . ASP A 1 270 ? 5.344 -1.031 -1.761 1.00 84.75 270 ASP A O 1
ATOM 2184 N N . ASP A 1 271 ? 3.840 0.421 -2.548 1.00 83.69 271 ASP A N 1
ATOM 2185 C CA . ASP A 1 271 ? 2.966 0.359 -1.370 1.00 83.69 271 ASP A CA 1
ATOM 2186 C C . ASP A 1 271 ? 2.502 -1.090 -1.080 1.00 83.69 271 ASP A C 1
ATOM 2188 O O . ASP 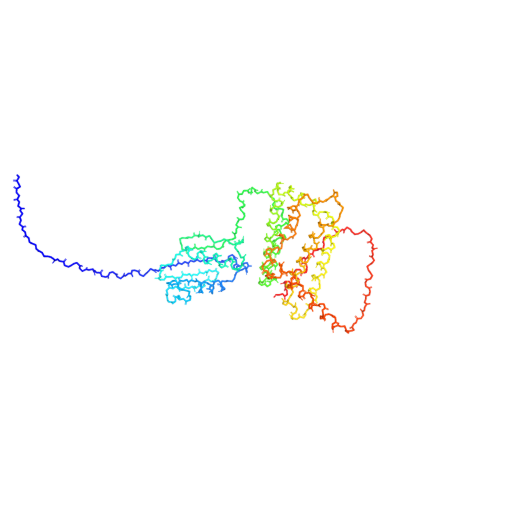A 1 271 ? 2.405 -1.512 0.074 1.00 83.69 271 ASP A O 1
ATOM 2192 N N . ALA A 1 272 ? 2.231 -1.866 -2.134 1.00 85.50 272 ALA A N 1
ATOM 2193 C CA . ALA A 1 272 ? 1.825 -3.264 -2.031 1.00 85.50 272 ALA A CA 1
ATOM 2194 C C . ALA A 1 272 ? 3.016 -4.181 -1.712 1.00 85.50 272 ALA A C 1
ATOM 2196 O O . ALA A 1 272 ? 2.886 -5.099 -0.903 1.00 85.50 272 ALA A O 1
ATOM 2197 N N . LEU A 1 273 ? 4.175 -3.919 -2.318 1.00 85.81 273 LEU A N 1
ATOM 2198 C CA . LEU A 1 273 ? 5.417 -4.649 -2.092 1.00 85.81 273 LEU A CA 1
ATOM 2199 C C . LEU A 1 273 ? 5.946 -4.419 -0.678 1.00 85.81 273 LEU A C 1
ATOM 2201 O O . LEU A 1 273 ? 6.274 -5.384 -0.007 1.00 85.81 273 LEU A O 1
ATOM 2205 N N . ASP A 1 274 ? 5.925 -3.199 -0.157 1.00 84.62 274 ASP A N 1
ATOM 2206 C CA . ASP A 1 274 ? 6.311 -2.896 1.224 1.00 84.62 274 ASP A CA 1
ATOM 2207 C C . ASP A 1 274 ? 5.441 -3.637 2.246 1.00 84.62 274 ASP A C 1
ATOM 2209 O O . ASP A 1 274 ? 5.919 -4.031 3.315 1.00 84.62 274 ASP A O 1
ATOM 2213 N N . MET A 1 275 ? 4.163 -3.855 1.921 1.00 83.12 275 MET A N 1
ATOM 2214 C CA . MET A 1 275 ? 3.260 -4.636 2.759 1.00 83.12 275 MET A CA 1
ATOM 2215 C C . MET A 1 275 ? 3.620 -6.128 2.764 1.00 83.12 275 MET A C 1
ATOM 2217 O O . MET A 1 275 ? 3.626 -6.738 3.833 1.00 83.12 275 MET A O 1
ATOM 2221 N N . VAL A 1 276 ? 3.899 -6.723 1.598 1.00 84.44 276 VAL A N 1
ATOM 2222 C CA . VAL A 1 276 ? 4.088 -8.185 1.476 1.00 84.44 276 VAL A CA 1
ATOM 2223 C C . VAL A 1 276 ? 5.538 -8.636 1.619 1.00 84.44 276 VAL A C 1
ATOM 2225 O O . VAL A 1 276 ? 5.790 -9.744 2.078 1.00 84.44 276 VAL A O 1
ATOM 2228 N N . CYS A 1 277 ? 6.497 -7.800 1.233 1.00 85.25 277 CYS A N 1
ATOM 2229 C CA . CYS A 1 277 ? 7.902 -8.171 1.140 1.00 85.25 277 CYS A CA 1
ATOM 2230 C C . CYS A 1 277 ? 8.635 -8.086 2.470 1.00 85.25 277 CYS A C 1
ATOM 2232 O O . CYS A 1 277 ? 9.638 -8.779 2.634 1.00 85.25 277 CYS A O 1
ATOM 2234 N N . GLY A 1 278 ? 8.166 -7.269 3.419 1.00 82.62 278 GLY A N 1
ATOM 2235 C CA . GLY A 1 278 ? 8.815 -7.104 4.718 1.00 82.62 278 GLY A CA 1
ATOM 2236 C C . GLY A 1 278 ? 10.315 -6.821 4.573 1.00 82.62 278 GLY A C 1
ATOM 2237 O O . GLY A 1 278 ? 10.721 -5.743 4.150 1.00 82.62 278 GLY A O 1
ATOM 2238 N N . GLU A 1 279 ? 11.155 -7.802 4.910 1.00 77.25 279 GLU A N 1
ATOM 2239 C CA . GLU A 1 279 ? 12.618 -7.687 4.844 1.00 77.25 279 GLU A CA 1
ATOM 2240 C C . GLU A 1 279 ? 13.234 -8.058 3.476 1.00 77.25 279 GLU A C 1
ATOM 2242 O O . GLU A 1 279 ? 14.417 -7.791 3.260 1.00 77.25 279 GLU A O 1
ATOM 2247 N N . PHE A 1 280 ? 12.458 -8.648 2.558 1.00 76.75 280 PHE A N 1
ATOM 2248 C CA . PHE A 1 280 ? 12.897 -9.203 1.264 1.00 76.75 280 PHE A CA 1
ATOM 2249 C C . PHE A 1 280 ? 12.835 -8.215 0.079 1.00 76.75 280 PHE A C 1
ATOM 2251 O O . PHE A 1 280 ? 12.802 -8.639 -1.072 1.00 76.75 280 PHE A O 1
ATOM 2258 N N . GLY A 1 281 ? 12.826 -6.902 0.334 1.00 67.44 281 GLY A N 1
ATOM 2259 C CA . GLY A 1 281 ? 12.828 -5.864 -0.716 1.00 67.44 281 GLY A CA 1
ATOM 2260 C C . GLY A 1 281 ? 14.068 -4.962 -0.753 1.00 67.44 281 GLY A C 1
ATOM 2261 O O . GLY A 1 281 ? 14.356 -4.384 -1.792 1.00 67.44 281 GLY A O 1
ATOM 2262 N N . ASN A 1 282 ? 14.811 -4.853 0.357 1.00 64.38 282 ASN A N 1
ATOM 2263 C CA . ASN A 1 282 ? 15.846 -3.821 0.551 1.00 64.38 282 ASN A CA 1
ATOM 2264 C C . ASN A 1 282 ? 17.190 -4.361 1.095 1.00 64.38 282 ASN A C 1
ATOM 2266 O O . ASN A 1 282 ? 18.027 -3.579 1.535 1.00 64.38 282 ASN A O 1
ATOM 2270 N N . ASN A 1 283 ? 17.399 -5.684 1.117 1.00 59.12 283 ASN A N 1
ATOM 2271 C CA . ASN A 1 283 ? 18.619 -6.315 1.642 1.00 59.12 283 ASN A CA 1
ATOM 2272 C C . ASN A 1 283 ? 19.114 -7.426 0.704 1.00 59.12 283 ASN A C 1
ATOM 2274 O O . ASN A 1 283 ? 18.620 -8.556 0.769 1.00 59.12 283 ASN A O 1
ATOM 2278 N N . ASP A 1 284 ? 20.128 -7.117 -0.107 1.00 66.56 284 ASP A N 1
ATOM 2279 C CA . ASP A 1 284 ? 20.700 -8.027 -1.113 1.00 66.56 284 ASP A CA 1
ATOM 2280 C C . ASP A 1 284 ? 21.085 -9.398 -0.537 1.00 66.56 284 ASP A C 1
ATOM 2282 O O . ASP A 1 284 ? 20.811 -10.428 -1.145 1.00 66.56 284 ASP A O 1
ATOM 2286 N N . SER A 1 285 ? 21.621 -9.448 0.687 1.00 75.62 285 SER A N 1
ATOM 2287 C CA . SER A 1 285 ? 22.133 -10.686 1.293 1.00 75.62 285 SER A CA 1
ATOM 2288 C C . SER A 1 285 ? 21.070 -11.764 1.546 1.00 75.62 285 SER A C 1
ATOM 2290 O O . SER A 1 285 ? 21.361 -12.950 1.389 1.00 75.62 285 SER A O 1
ATOM 2292 N N . LYS A 1 286 ? 19.834 -11.382 1.900 1.00 82.25 286 LYS A N 1
ATOM 2293 C CA . LYS A 1 286 ? 18.726 -12.338 2.110 1.00 82.25 286 LYS A CA 1
ATOM 2294 C C . LYS A 1 286 ? 18.197 -12.880 0.790 1.00 82.25 286 LYS A C 1
ATOM 2296 O O . LYS A 1 286 ? 17.876 -14.064 0.686 1.00 82.25 286 LYS A O 1
ATOM 2301 N N . CYS A 1 287 ? 18.131 -12.019 -0.221 1.00 85.06 287 CYS A N 1
ATOM 2302 C CA . CYS A 1 287 ? 17.746 -12.428 -1.561 1.00 85.06 287 CYS A CA 1
ATOM 2303 C C . CYS A 1 287 ? 18.812 -13.308 -2.214 1.00 85.06 287 CYS A C 1
ATOM 2305 O O . CYS A 1 287 ? 18.472 -14.327 -2.814 1.00 85.06 287 CYS A O 1
ATOM 2307 N N . ASP A 1 288 ? 20.091 -12.996 -2.018 1.00 81.69 288 ASP A N 1
ATOM 2308 C CA . ASP A 1 288 ? 21.204 -13.824 -2.473 1.00 81.69 288 ASP A CA 1
ATOM 2309 C C . ASP A 1 288 ? 21.158 -15.224 -1.863 1.00 81.69 288 ASP A C 1
ATOM 2311 O O . ASP A 1 288 ? 21.321 -16.216 -2.575 1.00 81.69 288 ASP A O 1
ATOM 2315 N N . GLU A 1 289 ? 20.912 -15.329 -0.557 1.00 84.12 289 GLU A N 1
ATOM 2316 C CA . GLU A 1 289 ? 20.805 -16.618 0.123 1.00 84.12 289 GLU A CA 1
ATOM 2317 C C . GLU A 1 289 ? 19.621 -17.442 -0.407 1.00 84.12 289 GLU A C 1
ATOM 2319 O O . GLU A 1 289 ? 19.803 -18.595 -0.815 1.00 84.12 289 GLU A O 1
ATOM 2324 N N . LEU A 1 290 ? 18.436 -16.831 -0.502 1.00 82.88 290 LEU A N 1
ATOM 2325 C CA . LEU A 1 290 ? 17.221 -17.483 -0.994 1.00 82.88 290 LEU A CA 1
ATOM 2326 C C . LEU A 1 290 ? 17.378 -17.994 -2.437 1.00 82.88 290 LEU A C 1
ATOM 2328 O O . LEU A 1 290 ? 17.008 -19.125 -2.765 1.00 82.88 290 LEU A O 1
ATOM 2332 N N . LEU A 1 291 ? 17.960 -17.178 -3.316 1.00 80.56 291 LEU A N 1
ATOM 2333 C CA . LEU A 1 291 ? 18.142 -17.524 -4.725 1.00 80.56 291 LEU A CA 1
ATOM 2334 C C . LEU A 1 291 ? 19.276 -18.543 -4.943 1.00 80.56 291 LEU A C 1
ATOM 2336 O O . LEU A 1 291 ? 19.193 -19.369 -5.862 1.00 80.56 291 LEU A O 1
ATOM 2340 N N . ARG A 1 292 ? 20.305 -18.555 -4.082 1.00 77.25 292 ARG A N 1
ATOM 2341 C CA . ARG A 1 292 ? 21.377 -19.570 -4.095 1.00 77.25 292 ARG A CA 1
ATOM 2342 C C . ARG A 1 292 ? 20.877 -20.950 -3.682 1.00 77.25 292 ARG A C 1
ATOM 2344 O O . ARG A 1 292 ? 21.146 -21.913 -4.401 1.00 77.25 292 ARG A O 1
ATOM 2351 N N . GLN A 1 293 ? 20.113 -21.050 -2.593 1.00 67.31 293 GLN A N 1
ATOM 2352 C CA . GLN A 1 293 ? 19.544 -22.321 -2.113 1.00 67.31 293 GLN A CA 1
ATOM 2353 C C . GLN A 1 293 ? 18.644 -22.993 -3.168 1.00 67.31 293 GLN A C 1
ATOM 2355 O O . GLN A 1 293 ? 18.570 -24.217 -3.290 1.00 67.31 293 GLN A O 1
ATOM 2360 N N . ASN A 1 294 ? 18.003 -22.187 -4.011 1.00 66.06 294 ASN A N 1
ATOM 2361 C CA . ASN A 1 294 ? 17.185 -22.673 -5.113 1.00 66.06 294 ASN A CA 1
ATOM 2362 C C . ASN A 1 294 ? 18.013 -23.295 -6.264 1.00 66.06 294 ASN A C 1
ATOM 2364 O O . ASN A 1 294 ? 17.596 -24.268 -6.904 1.00 66.06 294 ASN A O 1
ATOM 2368 N N . SER A 1 295 ? 19.213 -22.765 -6.515 1.00 58.56 295 SER A N 1
ATOM 2369 C CA . SER A 1 295 ? 20.134 -23.267 -7.548 1.00 58.56 295 SER A CA 1
ATOM 2370 C C . SER A 1 295 ? 20.816 -24.580 -7.132 1.00 58.56 295 SER A C 1
ATOM 2372 O O . SER A 1 295 ? 21.050 -25.461 -7.962 1.00 58.56 295 SER A O 1
ATOM 2374 N N . THR A 1 296 ? 21.080 -24.771 -5.837 1.00 50.31 296 THR A N 1
ATOM 2375 C CA . THR A 1 296 ? 21.630 -26.029 -5.302 1.00 50.31 296 THR A CA 1
ATOM 2376 C C . THR A 1 296 ? 20.589 -27.153 -5.290 1.00 50.31 296 THR A C 1
ATOM 2378 O O . THR A 1 296 ? 20.900 -28.279 -5.674 1.00 50.31 296 THR A O 1
ATOM 2381 N N . ASN A 1 297 ? 19.324 -26.853 -4.975 1.00 49.97 297 ASN A N 1
ATOM 2382 C CA . ASN A 1 297 ? 18.249 -27.856 -4.947 1.00 49.97 297 ASN A CA 1
ATOM 2383 C C . ASN A 1 297 ? 17.829 -28.350 -6.345 1.00 49.97 297 ASN A C 1
ATOM 2385 O O . ASN A 1 297 ? 17.466 -29.514 -6.515 1.00 49.97 297 ASN A O 1
ATOM 2389 N N . THR A 1 298 ? 17.932 -27.503 -7.371 1.00 49.12 298 THR A N 1
ATOM 2390 C CA . THR A 1 298 ? 17.685 -27.887 -8.777 1.00 49.12 298 THR A CA 1
ATOM 2391 C C . THR A 1 298 ? 18.833 -28.694 -9.391 1.00 49.12 298 THR A C 1
ATOM 2393 O O . THR A 1 298 ? 18.619 -29.446 -10.341 1.00 49.12 298 THR A O 1
ATOM 2396 N N . SER A 1 299 ? 20.037 -28.604 -8.819 1.00 39.97 299 SER A N 1
ATOM 2397 C CA . SER A 1 299 ? 21.201 -29.402 -9.225 1.00 39.97 299 SER A CA 1
ATOM 2398 C C . SER A 1 299 ? 21.123 -30.852 -8.730 1.00 39.97 299 SER A C 1
ATOM 2400 O O . SER A 1 299 ? 21.634 -31.743 -9.403 1.00 39.97 299 SER A O 1
ATOM 2402 N N . ASN A 1 300 ? 20.424 -31.092 -7.612 1.00 35.62 300 ASN A N 1
ATOM 2403 C CA . ASN A 1 300 ? 20.226 -32.422 -7.023 1.00 35.62 300 ASN A CA 1
ATOM 2404 C C . ASN A 1 300 ? 18.973 -33.162 -7.541 1.00 35.62 300 ASN A C 1
ATOM 2406 O O . ASN A 1 300 ? 18.806 -34.340 -7.248 1.00 35.62 300 ASN A O 1
ATOM 2410 N N . LYS A 1 301 ? 18.108 -32.511 -8.338 1.00 38.22 301 LYS A N 1
ATOM 2411 C CA . LYS A 1 301 ? 16.955 -33.131 -9.027 1.00 38.22 301 LYS A CA 1
ATOM 2412 C C . LYS A 1 301 ? 17.182 -33.214 -10.545 1.00 38.22 301 LYS A C 1
ATOM 2414 O O . LYS A 1 301 ? 16.385 -32.709 -11.333 1.00 38.22 301 LYS A O 1
ATOM 2419 N N . LYS A 1 302 ? 18.286 -33.828 -10.976 1.00 33.88 302 LYS A N 1
ATOM 2420 C CA . LYS A 1 302 ? 18.427 -34.309 -12.358 1.00 33.88 302 LYS A CA 1
ATOM 2421 C C . LYS A 1 302 ? 18.284 -35.823 -12.368 1.00 33.88 302 LYS A C 1
ATOM 2423 O O . LYS A 1 302 ? 19.286 -36.513 -12.284 1.00 33.88 302 LYS A O 1
ATOM 2428 N N . ASP A 1 303 ? 17.051 -36.287 -12.531 1.00 33.69 303 ASP A N 1
ATOM 2429 C CA . ASP A 1 303 ? 16.789 -37.514 -13.275 1.00 33.69 303 ASP A CA 1
ATOM 2430 C C . ASP A 1 303 ? 15.536 -37.346 -14.144 1.00 33.69 303 ASP A C 1
ATOM 2432 O O . ASP A 1 303 ? 14.511 -36.819 -13.715 1.00 33.69 303 ASP A O 1
ATOM 2436 N N . ASP A 1 304 ? 15.730 -37.721 -15.407 1.00 37.62 304 ASP A N 1
ATOM 2437 C CA . ASP A 1 304 ? 14.779 -38.038 -16.470 1.00 37.62 304 ASP A CA 1
ATOM 2438 C C . ASP A 1 304 ? 13.560 -37.134 -16.738 1.00 37.62 304 ASP A C 1
ATOM 2440 O O . ASP A 1 304 ? 12.480 -37.293 -16.182 1.00 37.62 304 ASP A O 1
ATOM 2444 N N . SER A 1 305 ? 13.674 -36.285 -17.773 1.00 32.78 305 SER A N 1
ATOM 2445 C CA . SER A 1 305 ? 12.925 -36.488 -19.032 1.00 32.78 305 SER A CA 1
ATOM 2446 C C . SER A 1 305 ? 13.126 -35.330 -20.028 1.00 32.78 305 SER A C 1
ATOM 2448 O O . SER A 1 305 ? 12.836 -34.166 -19.764 1.00 32.78 305 SER A O 1
ATOM 2450 N N . LYS A 1 306 ? 13.625 -35.701 -21.214 1.00 31.88 306 LYS A N 1
ATOM 2451 C CA . LYS A 1 306 ? 13.514 -35.041 -22.532 1.00 31.88 306 LYS A CA 1
ATOM 2452 C C . LYS A 1 306 ? 13.815 -33.536 -22.612 1.00 31.88 306 LYS A C 1
ATOM 2454 O O . LYS A 1 306 ? 12.963 -32.654 -22.586 1.00 31.88 306 LYS A O 1
ATOM 2459 N N . ARG A 1 307 ? 15.086 -33.287 -22.928 1.00 30.67 307 ARG A N 1
ATOM 2460 C CA . ARG A 1 307 ? 15.683 -32.033 -23.401 1.00 30.67 307 ARG A CA 1
ATOM 2461 C C . ARG A 1 307 ? 15.070 -31.589 -24.744 1.00 30.67 307 ARG A C 1
ATOM 2463 O O . ARG A 1 307 ? 15.632 -31.832 -25.809 1.00 30.67 307 ARG A O 1
ATOM 2470 N N . GLY A 1 308 ? 13.926 -30.912 -24.701 1.00 26.44 308 GLY A N 1
ATOM 2471 C CA . GLY A 1 308 ? 13.415 -30.133 -25.828 1.00 26.44 308 GLY A CA 1
ATOM 2472 C C . GLY A 1 308 ? 14.263 -28.874 -26.023 1.00 26.44 308 GLY A C 1
ATOM 2473 O O . GLY A 1 308 ? 14.115 -27.899 -25.293 1.00 26.44 308 GLY A O 1
ATOM 2474 N N . LYS A 1 309 ? 15.186 -28.893 -26.991 1.00 31.14 309 LYS A N 1
ATOM 2475 C CA . LYS A 1 309 ? 15.940 -27.710 -27.440 1.00 31.14 309 LYS A CA 1
ATOM 2476 C C . LYS A 1 309 ? 14.956 -26.693 -28.036 1.00 31.14 309 LYS A C 1
ATOM 2478 O O . LYS A 1 309 ? 14.604 -26.807 -29.208 1.00 31.14 309 LYS A O 1
ATOM 2483 N N . LEU A 1 310 ? 14.550 -25.675 -27.276 1.00 27.81 310 LEU A N 1
ATOM 2484 C CA . LEU A 1 310 ? 13.902 -24.502 -27.861 1.00 27.81 310 LEU A CA 1
ATOM 2485 C C . LEU A 1 310 ? 14.997 -23.575 -28.404 1.00 27.81 310 LEU A C 1
ATOM 2487 O O . LEU A 1 310 ? 15.597 -22.779 -27.686 1.00 27.81 310 LEU A O 1
ATOM 2491 N N . ARG A 1 311 ? 15.312 -23.759 -29.690 1.00 25.95 311 ARG A N 1
ATOM 2492 C CA . ARG A 1 311 ? 16.098 -22.812 -30.485 1.00 25.95 311 ARG A CA 1
ATOM 2493 C C . ARG A 1 311 ? 15.368 -21.469 -30.485 1.00 25.95 311 ARG A C 1
ATOM 2495 O O . ARG A 1 311 ? 14.258 -21.379 -31.001 1.00 25.95 311 ARG A O 1
ATOM 2502 N N . THR A 1 312 ? 16.004 -20.423 -29.971 1.00 29.41 312 THR A N 1
ATOM 2503 C CA . THR A 1 312 ? 15.594 -19.041 -30.223 1.00 29.41 312 THR A CA 1
ATOM 2504 C C . THR A 1 312 ? 15.926 -18.699 -31.675 1.00 29.41 312 THR A C 1
ATOM 2506 O O . THR A 1 312 ? 17.036 -18.303 -32.024 1.00 29.41 312 THR A O 1
ATOM 2509 N N . SER A 1 313 ? 14.955 -18.918 -32.559 1.00 28.62 313 SER A N 1
ATOM 2510 C CA . SER A 1 313 ? 14.964 -18.312 -33.884 1.00 28.62 313 SER A CA 1
ATOM 2511 C C . SER A 1 313 ? 14.714 -16.815 -33.708 1.00 28.62 313 SER A C 1
ATOM 2513 O O . SER A 1 313 ? 13.634 -16.392 -33.301 1.00 28.62 313 SER A O 1
ATOM 2515 N N . LYS A 1 314 ? 15.750 -16.014 -33.970 1.00 41.62 314 LYS A N 1
ATOM 2516 C CA . LYS A 1 314 ? 15.598 -14.592 -34.261 1.00 41.62 314 LYS A CA 1
ATOM 2517 C C . LYS A 1 314 ? 14.849 -14.480 -35.589 1.00 41.62 314 LYS A C 1
ATOM 2519 O O . LYS A 1 314 ? 15.452 -14.663 -36.642 1.00 41.62 314 LYS A O 1
ATOM 2524 N N . THR A 1 315 ? 13.573 -14.128 -35.542 1.00 28.88 315 THR A N 1
ATOM 2525 C CA . THR A 1 315 ? 12.905 -13.470 -36.667 1.00 28.88 315 THR A CA 1
ATOM 2526 C C . THR A 1 315 ? 12.537 -12.065 -36.240 1.00 28.88 315 THR A C 1
ATOM 2528 O O . THR A 1 315 ? 11.806 -11.851 -35.276 1.00 28.88 315 THR A O 1
ATOM 2531 N N . ALA A 1 316 ? 13.141 -11.119 -36.952 1.00 40.94 316 ALA A N 1
ATOM 2532 C CA . ALA A 1 316 ? 12.891 -9.700 -36.859 1.00 40.94 316 ALA A CA 1
ATOM 2533 C C . ALA A 1 316 ? 11.404 -9.382 -37.081 1.00 40.94 316 ALA A C 1
ATOM 2535 O O . ALA A 1 316 ? 10.707 -10.082 -37.814 1.00 40.94 316 ALA A O 1
ATOM 2536 N N . ASN A 1 317 ? 10.986 -8.253 -36.508 1.00 35.78 317 ASN A N 1
ATOM 2537 C CA . ASN A 1 317 ? 9.715 -7.574 -36.751 1.00 35.78 317 ASN A CA 1
ATOM 2538 C C . ASN A 1 317 ? 8.486 -8.114 -35.991 1.00 35.78 317 ASN A C 1
ATOM 2540 O O . ASN A 1 317 ? 7.445 -8.409 -36.570 1.00 35.78 317 ASN A O 1
ATOM 2544 N N . GLN A 1 318 ? 8.564 -8.146 -34.658 1.00 35.59 318 GLN A N 1
ATOM 2545 C CA . GLN A 1 318 ? 7.372 -7.989 -33.821 1.00 35.59 318 GLN A CA 1
ATOM 2546 C C . GLN A 1 318 ? 7.461 -6.645 -33.104 1.00 35.59 318 GLN A C 1
ATOM 2548 O O . GLN A 1 318 ? 8.419 -6.386 -32.376 1.00 35.59 318 GLN A O 1
ATOM 2553 N N . LYS A 1 319 ? 6.464 -5.777 -33.327 1.00 31.53 319 LYS A N 1
ATOM 2554 C CA . LYS A 1 319 ? 6.228 -4.609 -32.471 1.00 31.53 319 LYS A CA 1
ATOM 2555 C C . LYS A 1 319 ? 6.224 -5.094 -31.020 1.00 31.53 319 LYS A C 1
ATOM 2557 O O . LYS A 1 319 ? 5.572 -6.094 -30.725 1.00 31.53 319 LYS A O 1
ATOM 2562 N N . ALA A 1 320 ? 6.954 -4.408 -30.144 1.00 35.78 320 ALA A N 1
ATOM 2563 C CA . ALA A 1 320 ? 6.963 -4.706 -28.719 1.00 35.78 320 ALA A CA 1
ATOM 2564 C C . ALA A 1 320 ? 5.531 -4.578 -28.175 1.00 35.78 320 ALA A C 1
ATOM 2566 O O . ALA A 1 320 ? 5.018 -3.477 -27.995 1.00 35.78 320 ALA A O 1
ATOM 2567 N N . VAL A 1 321 ? 4.856 -5.710 -27.980 1.00 37.50 321 VAL A N 1
ATOM 2568 C CA . VAL A 1 321 ? 3.586 -5.763 -27.257 1.00 37.50 321 VAL A CA 1
ATOM 2569 C C . VAL A 1 321 ? 3.941 -5.792 -25.778 1.00 37.50 321 VAL A C 1
ATOM 2571 O O . VAL A 1 321 ? 4.694 -6.667 -25.347 1.00 37.50 321 VAL A O 1
ATOM 2574 N N . ALA A 1 322 ? 3.422 -4.836 -25.007 1.00 46.50 322 ALA A N 1
ATOM 2575 C CA . ALA A 1 322 ? 3.572 -4.829 -23.558 1.00 46.50 322 ALA A CA 1
ATOM 2576 C C . ALA A 1 322 ? 3.016 -6.148 -22.991 1.00 46.50 322 ALA A C 1
ATOM 2578 O O . ALA A 1 322 ? 1.819 -6.425 -23.074 1.00 46.50 322 ALA A O 1
ATOM 2579 N N . LYS A 1 323 ? 3.896 -7.002 -22.460 1.00 58.66 323 LYS A N 1
ATOM 2580 C CA . LYS A 1 323 ? 3.502 -8.260 -21.818 1.00 58.66 323 LYS A CA 1
ATOM 2581 C C . LYS A 1 323 ? 2.976 -7.927 -20.422 1.00 58.66 323 LYS A C 1
ATOM 2583 O O . LYS A 1 323 ? 3.702 -7.368 -19.607 1.00 58.66 323 LYS A O 1
ATOM 2588 N N . SER A 1 324 ? 1.714 -8.255 -20.156 1.00 62.03 324 SER A N 1
ATOM 2589 C CA . SER A 1 324 ? 1.074 -7.953 -18.873 1.00 62.03 324 SER A CA 1
ATOM 2590 C C . SER A 1 324 ? 1.616 -8.832 -17.739 1.00 62.03 324 SER A C 1
ATOM 2592 O O . SER A 1 324 ? 1.774 -10.043 -17.909 1.00 62.03 324 SER A O 1
ATOM 2594 N N . ILE A 1 325 ? 1.857 -8.221 -16.573 1.00 66.38 325 ILE A N 1
ATOM 2595 C CA . ILE A 1 325 ? 2.225 -8.908 -15.322 1.00 66.38 325 ILE A CA 1
ATOM 2596 C C . ILE A 1 325 ? 0.986 -9.491 -14.617 1.00 66.38 325 ILE A C 1
ATOM 2598 O O . ILE A 1 325 ? 1.102 -10.451 -13.855 1.00 66.38 325 ILE A O 1
ATOM 2602 N N . LEU A 1 326 ? -0.206 -8.953 -14.907 1.00 64.00 326 LEU A N 1
ATOM 2603 C CA . LEU A 1 326 ? -1.460 -9.279 -14.217 1.00 64.00 326 LEU A CA 1
ATOM 2604 C C . LEU A 1 326 ? -1.752 -10.789 -14.114 1.00 64.00 326 LEU A C 1
ATOM 2606 O O . LEU A 1 326 ? -2.124 -11.217 -13.024 1.00 64.00 326 LEU A O 1
ATOM 2610 N N . PRO A 1 327 ? -1.546 -11.623 -15.157 1.00 67.38 327 PRO A N 1
ATOM 2611 C CA . PRO A 1 327 ? -1.799 -13.062 -15.048 1.00 67.38 327 PRO A CA 1
ATOM 2612 C C . PRO A 1 327 ? -0.939 -13.751 -13.979 1.00 67.38 327 PRO A C 1
ATOM 2614 O O . PRO A 1 327 ? -1.444 -14.574 -13.221 1.00 67.38 327 PRO A O 1
ATOM 2617 N N . TYR A 1 328 ? 0.342 -13.379 -13.871 1.00 69.25 328 TYR A N 1
ATOM 2618 C CA . TYR A 1 328 ? 1.252 -13.946 -12.868 1.00 69.25 328 TYR A CA 1
ATOM 2619 C C . TYR A 1 328 ? 0.867 -13.493 -11.470 1.00 69.25 328 TYR A C 1
ATOM 2621 O O . TYR A 1 328 ? 0.838 -14.301 -10.549 1.00 69.25 328 TYR A O 1
ATOM 2629 N N . PHE A 1 329 ? 0.530 -12.212 -11.321 1.00 65.94 329 PHE A N 1
ATOM 2630 C CA . PHE A 1 329 ? 0.102 -11.660 -10.045 1.00 65.94 329 PHE A CA 1
ATOM 2631 C C . PHE A 1 329 ? -1.155 -12.376 -9.527 1.00 65.94 329 PHE A C 1
ATOM 2633 O O . PHE A 1 329 ? -1.160 -12.878 -8.406 1.00 65.94 329 PHE A O 1
ATOM 2640 N N . VAL A 1 330 ? -2.186 -12.518 -10.365 1.00 66.38 330 VAL A N 1
ATOM 2641 C CA . VAL A 1 330 ? -3.425 -13.220 -9.990 1.00 66.38 330 VAL A CA 1
ATOM 2642 C C . VAL A 1 330 ? -3.151 -14.678 -9.613 1.00 66.38 330 VAL A C 1
ATOM 2644 O O . VAL A 1 330 ? -3.689 -15.159 -8.621 1.00 66.38 330 VAL A O 1
ATOM 2647 N N . ASN A 1 331 ? -2.277 -15.379 -10.338 1.00 67.38 331 ASN A N 1
ATOM 2648 C CA . ASN A 1 331 ? -1.992 -16.788 -10.054 1.00 67.38 331 ASN A CA 1
ATOM 2649 C C . ASN A 1 331 ? -1.087 -17.005 -8.833 1.00 67.38 331 ASN A C 1
ATOM 2651 O O . ASN A 1 331 ? -1.225 -18.020 -8.148 1.00 67.38 331 ASN A O 1
ATOM 2655 N N . ILE A 1 332 ? -0.172 -16.073 -8.551 1.00 68.25 332 ILE A N 1
ATOM 2656 C CA . ILE A 1 332 ? 0.713 -16.136 -7.384 1.00 68.25 332 ILE A CA 1
ATOM 2657 C C . ILE A 1 332 ? -0.064 -15.782 -6.115 1.00 68.25 332 ILE A C 1
ATOM 2659 O O . ILE A 1 332 ? -0.018 -16.550 -5.158 1.00 68.25 332 ILE A O 1
ATOM 2663 N N . PHE A 1 333 ? -0.805 -14.670 -6.124 1.00 63.72 333 PHE A N 1
ATOM 2664 C CA . PHE A 1 333 ? -1.508 -14.146 -4.948 1.00 63.72 333 PHE A CA 1
ATOM 2665 C C . PHE A 1 333 ? -2.929 -14.684 -4.766 1.00 63.72 333 PHE A C 1
ATOM 2667 O O . PHE A 1 333 ? -3.475 -14.576 -3.677 1.00 63.72 333 PHE A O 1
ATOM 2674 N N . GLY A 1 334 ? -3.538 -15.272 -5.797 1.00 57.41 334 GLY A N 1
ATOM 2675 C CA . GLY A 1 334 ? -4.857 -15.906 -5.692 1.00 57.41 334 GLY A CA 1
ATOM 2676 C C . GLY A 1 334 ? -4.829 -17.329 -5.129 1.00 57.41 334 GLY A C 1
ATOM 2677 O O . GLY A 1 334 ? -5.885 -17.888 -4.853 1.00 57.41 334 GLY A O 1
ATOM 2678 N N . LYS A 1 335 ? -3.640 -17.931 -4.990 1.00 57.41 335 LYS A N 1
ATOM 2679 C CA . LYS A 1 335 ? -3.435 -19.274 -4.411 1.00 57.41 335 LYS A CA 1
ATOM 2680 C C . LYS A 1 335 ? -2.756 -19.254 -3.034 1.00 57.41 335 LYS A C 1
ATOM 2682 O O . LYS A 1 335 ? -2.490 -20.327 -2.500 1.00 57.41 335 LYS A O 1
ATOM 2687 N N . LEU A 1 336 ? -2.426 -18.064 -2.537 1.00 53.16 336 LEU A N 1
ATOM 2688 C CA . LEU A 1 336 ? -1.990 -17.783 -1.167 1.00 53.16 336 LEU A CA 1
ATOM 2689 C C . LEU A 1 336 ? -3.230 -17.446 -0.347 1.00 53.16 336 LEU A C 1
ATOM 2691 O O . LEU A 1 336 ? -3.352 -17.948 0.787 1.00 53.16 336 LEU A O 1
#

Radius of gyration: 30.16 Å; chains: 1; bounding box: 47×97×110 Å

pLDDT: mean 76.03, std 20.7, range [25.95, 98.25]

InterPro domains:
  IPR002671 Large ribosomal subunit protein eL22 [PF01776] (24-131)
  IPR002671 Large ribosomal subunit protein eL22 [PTHR10064] (10-131)
  IPR038526 Large ribosomal subunit protein eL22 superfamily [G3DSA:3.30.1360.210] (14-134)

Foldseek 3Di:
DDDDDDDDDDDDDDDDDDDDDDQDKAKAKEAQPVCVVLLNDDVVVVLVLCQQPDDDPNDGNPCPVAWDWDDDDRMIMIIGSDDDDPVVVLVSVCVVCVVLVNNQQWDWAAPDRRYIYIDGPPPPPPPDDDDDPDVVLVVVLVVLLVCLNPQADSLSSNLSVQLSVLVVVLCCQQPVDPVSVVLVVLLVLQCCQPVVQLVVLVVQLLVQLVVLLPDPPPVSLVCSLLSNQLSVLSSLVSLLVSLVDDDPPSHRPDPVSSVVNSCSVCSSRVSSNCNRNVVSNPDNVVSVVVVVVVVVVVVVPDDDDDDDPPDPDDDDDDDDDPDDPVVSSCSSRSVD

Sequence (336 aa):
MAIKAKAKGQNAANKVKGGKKKKVALKFSIDCSKPVEDGIMTVTDFETFLKEHIKVNGKTQNLGTSVTVERNKSKMLINSSILLSKRYLKYLTKKYLKKNNLRDWIRVVATSKEAFELRYFQVNNEDVEEEDENEQISDLQNCVKRFSRECLPELGRQVTNLLLYGVTKVNRQYCGSEKGMRRFNEIAKCGNHELNRKHDCMDSFLNQLRLVEKRTDDEMVEMRIHYVCCYFSQFTSCVEETFHVGNSKQKCPTEKIKQNVIDLIGGYADDALDMVCGEFGNNDSKCDELLRQNSTNTSNKKDDSKRGKLRTSKTANQKAVAKSILPYFVNIFGKL

Organism: Blomia tropicalis (NCBI:txid40697)

Secondary structure (DSSP, 8-state):
-------------------------EEEEEE-HHHHHTTS--HHHHHHHHHHH--BTTBSS--TTTEEEEEETTEEEEEESS---HHHHHHHHHHHHHHTTTTTTEEEEE-SSSEEEEEE----GGGS------HHHHHHHHHHHHHHHHHS-HHHHHHHHHHHHHHHHHHHHHHSSHHHHHHHHHHHHHHTTTHHHHHHHHHHHHHHHHHHHT---HHHHHTHHHHHHHHHHHHHHHHHHTTTSS-GGG--S-HHHHHHHHHHHHTTTHHHHHHHHTTSSS-HHHHHHHHHHHHHHHHS------------------------SHHHHHHHHS--